Protein AF-A0A7S3S3A0-F1 (afdb_monomer)

Nearest PDB structures (foldseek):
  5cwq-assembly1_A  TM=3.615E-01  e=3.892E+00  synthetic construct
  7p3y-assembly1_A  TM=3.351E-01  e=3.562E+00  Saccharomyces cerevisiae
  8rc4-assembly1_b  TM=3.017E-01  e=6.624E+00  Homo sapiens
  4c0q-assembly2_B  TM=2.885E-01  e=9.869E+00  Homo sapiens

Secondary structure (DSSP, 8-state):
------------------PPPPPPPPPP---HHHHHHHHHHHHHTSTTTHHHHHHHHHHHHHTT---HHHHHHHHHHHHHHTS-THHHHSHHHHHHHHHHHHHHHT-GGGS-HHHHHHHHHHHIIIIIHHHHTSSSTHHHHHHHHHHHHTS--SSTTSSPPP-S-TTSSSSS--S-TTSPPGGGHHHHHHHHHHHHHHHHHHHTSS-TTHHHHHHHHHHHHHTTGGGS-HHHHHHHHHHHHHHHH-HHHHHHHHHHHHHSS---

Radius of gyration: 29.73 Å; Cα contacts (8 Å, |Δi|>4): 241; chains: 1; bounding box: 96×82×66 Å

Mean predicted aligned error: 11.43 Å

Sequence (264 aa):
KRPRESSDADPPKRPREAAPAAPTPPAAPSDEIIAAAPKLAAAIRSAAKAERVAEKVASLFEEGLVKPFNAGALFGVLSAAIEDPARWRKPSNRGAFRKLFSAAASRPVLFSLPQQQQIKVWRLRVVTQIDLLSSAPEGGFLEVATLLRRLPCDDPENEPRSTAQPGYSHLLSGARTDYLPERTRGAWCDALLECLDVAVSRFAGPHLWARPEVNTLVKLAAERRRCFTRPQQEVLDGWEGQRQAHPATRALDYAKHLQDKPVL

Foldseek 3Di:
DDDDDDDDDDDDDDPPPDDPDDPDPPDDPPDVLLVCLVVLLVQCLDLVRVQVSLQVQLVCLVVVVQALVNVVSVLSSLVSNQPDLVNCLDPSRVVSQLSNLVSCQVCLVSDDPVSNLVSVLSNLLRNLLSLLSDPNNVVSLVVLLQQLQQADFPDPVSHDDQPDDPPDPCPPDVDRPSHDDPVCLASNLVSSLSSLVSLLVCCPPPPVVSVVSNLSSLVSCLRRLVSYDPVSSVVSVVSNVVLVPDVVNVVVVVVVVVVPDPDD

Structure (mmCIF, N/CA/C/O backbone):
data_AF-A0A7S3S3A0-F1
#
_entry.id   AF-A0A7S3S3A0-F1
#
loop_
_atom_site.group_PDB
_atom_site.id
_atom_site.type_symbol
_atom_site.label_atom_id
_atom_site.label_alt_id
_atom_site.label_comp_id
_atom_site.label_asym_id
_atom_site.label_entity_id
_atom_site.label_seq_id
_atom_site.pdbx_PDB_ins_code
_atom_site.Cartn_x
_atom_site.Cartn_y
_atom_site.Cartn_z
_atom_site.occupancy
_atom_site.B_iso_or_equiv
_atom_site.auth_seq_id
_atom_site.auth_comp_id
_atom_site.auth_asym_id
_atom_site.auth_atom_id
_atom_site.pdbx_PDB_model_num
ATOM 1 N N . LYS A 1 1 ? -71.808 52.330 9.734 1.00 43.41 1 LYS A N 1
ATOM 2 C CA . LYS A 1 1 ? -70.912 53.353 10.337 1.00 43.41 1 LYS A CA 1
ATOM 3 C C . LYS A 1 1 ? -71.389 53.617 11.765 1.00 43.41 1 LYS A C 1
ATOM 5 O O . LYS A 1 1 ? -72.568 53.901 11.903 1.00 43.41 1 LYS A O 1
ATOM 10 N N . ARG A 1 2 ? -70.446 53.604 12.726 1.00 41.09 2 ARG A N 1
ATOM 11 C CA . ARG A 1 2 ? -70.528 53.907 14.181 1.00 41.09 2 ARG A CA 1
ATOM 12 C C . ARG A 1 2 ? -71.077 52.811 15.118 1.00 41.09 2 ARG A C 1
ATOM 14 O O . ARG A 1 2 ? -71.909 52.044 14.651 1.00 41.09 2 ARG A O 1
ATOM 21 N N . PRO A 1 3 ? -70.659 52.789 16.410 1.00 45.81 3 PRO A N 1
ATOM 22 C CA . PRO A 1 3 ? -69.820 53.775 17.125 1.00 45.81 3 PRO A CA 1
ATOM 23 C C . PRO A 1 3 ? -68.565 53.222 17.844 1.00 45.81 3 PRO A C 1
ATOM 25 O O . PRO A 1 3 ? -68.398 52.026 18.041 1.00 45.81 3 PRO A O 1
ATOM 28 N N . ARG A 1 4 ? -67.680 54.167 18.195 1.00 41.94 4 ARG A N 1
ATOM 29 C CA . ARG A 1 4 ? -66.587 54.071 19.178 1.00 41.94 4 ARG A CA 1
ATOM 30 C C . ARG A 1 4 ? -67.157 54.115 20.600 1.00 41.94 4 ARG A C 1
ATOM 32 O O . ARG A 1 4 ? -68.103 54.868 20.778 1.00 41.94 4 ARG A O 1
ATOM 39 N N . GLU A 1 5 ? -66.478 53.463 21.544 1.00 36.41 5 GLU A N 1
ATOM 40 C CA . GLU A 1 5 ? -66.204 53.861 22.950 1.00 36.41 5 GLU A CA 1
ATOM 41 C C . GLU A 1 5 ? -65.345 52.721 23.548 1.00 36.41 5 GLU A C 1
ATOM 43 O O . GLU A 1 5 ? -65.708 51.558 23.425 1.00 36.41 5 GLU A O 1
ATOM 48 N N . SER A 1 6 ? -64.045 52.901 23.805 1.00 34.78 6 SER A N 1
ATOM 49 C CA . SER A 1 6 ? -63.377 53.588 24.927 1.00 34.78 6 SER A CA 1
ATOM 50 C C . SER A 1 6 ? -63.392 52.821 26.253 1.00 34.78 6 SER A C 1
ATOM 52 O O . SER A 1 6 ? -64.449 52.445 26.744 1.00 34.78 6 SER A O 1
ATOM 54 N N . SER A 1 7 ? -62.198 52.787 26.855 1.00 35.88 7 SER A N 1
ATOM 55 C CA . SER A 1 7 ? -61.872 52.574 28.270 1.00 35.88 7 SER A CA 1
ATOM 56 C C . SER A 1 7 ? -61.363 51.187 28.672 1.00 35.88 7 SER A C 1
ATOM 58 O O . SER A 1 7 ? -62.118 50.235 28.832 1.00 35.88 7 SER A O 1
ATOM 60 N N . ASP A 1 8 ? -60.039 51.161 28.845 1.00 36.88 8 ASP A N 1
ATOM 61 C CA . ASP A 1 8 ? -59.276 50.577 29.954 1.00 36.88 8 ASP A CA 1
ATOM 62 C C . ASP A 1 8 ? -59.916 49.463 30.786 1.00 36.88 8 ASP A C 1
ATOM 64 O O . ASP A 1 8 ? -60.811 49.703 31.592 1.00 36.88 8 ASP A O 1
ATOM 68 N N . ALA A 1 9 ? -59.315 48.277 30.695 1.00 34.72 9 ALA A N 1
ATOM 69 C CA . ALA A 1 9 ? -58.692 47.603 31.835 1.00 34.72 9 ALA A CA 1
ATOM 70 C C . ALA A 1 9 ? -58.035 46.313 31.328 1.00 34.72 9 ALA A C 1
ATOM 72 O O . ALA A 1 9 ? -58.693 45.476 30.716 1.00 34.72 9 ALA A O 1
ATOM 73 N N . ASP A 1 10 ? -56.740 46.155 31.583 1.00 46.69 10 ASP A N 1
ATOM 74 C CA . ASP A 1 10 ? -55.993 44.919 31.345 1.00 46.69 10 ASP A CA 1
ATOM 75 C C . ASP A 1 10 ? -56.050 44.065 32.630 1.00 46.69 10 ASP A C 1
ATOM 77 O O . ASP A 1 10 ? -55.620 44.544 33.685 1.00 46.69 10 ASP A O 1
ATOM 81 N N . PRO A 1 11 ? -56.585 42.827 32.603 1.00 45.56 11 PRO A N 1
ATOM 82 C CA . PRO A 1 11 ? -56.335 41.842 33.645 1.00 45.56 11 PRO A CA 1
ATOM 83 C C . PRO A 1 11 ? -55.576 40.610 33.098 1.00 45.56 11 PRO A C 1
ATOM 85 O O . PRO A 1 11 ? -55.504 40.353 31.898 1.00 45.56 11 PRO A O 1
ATOM 88 N N . PRO A 1 12 ? -54.959 39.823 33.989 1.00 42.19 12 PRO A N 1
ATOM 89 C CA . PRO A 1 12 ? -53.541 39.497 33.911 1.00 42.19 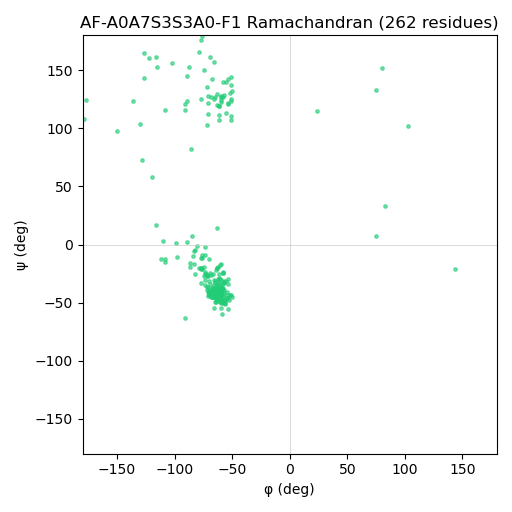12 PRO A CA 1
ATOM 90 C C . PRO A 1 12 ? -53.213 38.267 33.055 1.00 42.19 12 PRO A C 1
ATOM 92 O O . PRO A 1 12 ? -53.975 37.300 32.972 1.00 42.19 12 PRO A O 1
ATOM 95 N N . LYS A 1 13 ? -51.991 38.268 32.496 1.00 41.78 13 LYS A N 1
ATOM 96 C CA . LYS A 1 13 ? -51.330 37.094 31.905 1.00 41.78 13 LYS A CA 1
ATOM 97 C C . LYS A 1 13 ? -51.357 35.926 32.893 1.00 41.78 13 LYS A C 1
ATOM 99 O O . LYS A 1 13 ? -50.608 35.891 33.867 1.00 41.78 13 LYS A O 1
ATOM 104 N N . ARG A 1 14 ? -52.197 34.940 32.589 1.00 39.53 14 ARG A N 1
ATOM 105 C CA . ARG A 1 14 ? -52.191 33.618 33.215 1.00 39.53 14 ARG A CA 1
ATOM 106 C C . ARG A 1 14 ? -50.799 32.987 32.999 1.00 39.53 14 ARG A C 1
ATOM 108 O O . ARG A 1 14 ? -50.352 32.952 31.848 1.00 39.53 14 ARG A O 1
ATOM 115 N N . PRO A 1 15 ? -50.093 32.509 34.040 1.00 41.53 15 PRO A N 1
ATOM 116 C CA . PRO A 1 15 ? -48.839 31.791 33.854 1.00 41.53 15 PRO A CA 1
ATOM 117 C C . PRO A 1 15 ? -49.109 30.536 33.028 1.00 41.53 15 PRO A C 1
ATOM 119 O O . PRO A 1 15 ? -49.913 29.685 33.405 1.00 41.53 15 PRO A O 1
ATOM 122 N N . ARG A 1 16 ? -48.474 30.454 31.859 1.00 43.72 16 ARG A N 1
ATOM 123 C CA . ARG A 1 16 ? -48.485 29.261 31.020 1.00 43.72 16 ARG A CA 1
ATOM 124 C C . ARG A 1 16 ? -47.613 28.238 31.737 1.00 43.72 16 ARG A C 1
ATOM 126 O O . ARG A 1 16 ? -46.395 28.386 31.761 1.00 43.72 16 ARG A O 1
ATOM 133 N N . GLU A 1 17 ? -48.259 27.280 32.387 1.00 39.78 17 GLU A N 1
ATOM 134 C CA . GLU A 1 17 ? -47.623 26.148 33.053 1.00 39.78 17 GLU A CA 1
ATOM 135 C C . GLU A 1 17 ? -46.665 25.477 32.061 1.00 39.78 17 GLU A C 1
ATOM 137 O O . GLU A 1 17 ? -47.072 24.962 31.015 1.00 39.78 17 GLU A O 1
ATOM 142 N N . ALA A 1 18 ? -45.365 25.618 32.324 1.00 48.41 18 ALA A N 1
ATOM 143 C CA . ALA A 1 18 ? -44.325 25.034 31.502 1.00 48.41 18 ALA A CA 1
ATOM 144 C C . ALA A 1 18 ? -44.362 23.523 31.727 1.00 48.41 18 ALA A C 1
ATOM 146 O O . ALA A 1 18 ? -44.060 23.048 32.821 1.00 48.41 18 ALA A O 1
ATOM 147 N N . ALA A 1 19 ? -44.747 22.781 30.689 1.00 50.50 19 ALA A N 1
ATOM 148 C CA . ALA A 1 19 ? -44.589 21.337 30.665 1.00 50.50 19 ALA A CA 1
ATOM 149 C C . ALA A 1 19 ? -43.135 20.993 31.046 1.00 50.50 19 ALA A C 1
ATOM 151 O O . ALA A 1 19 ? -42.213 21.626 30.515 1.00 50.50 19 ALA A O 1
ATOM 152 N N . PRO A 1 20 ? -42.904 20.044 31.968 1.00 49.41 20 PRO A N 1
ATOM 153 C CA . PRO A 1 20 ? -41.559 19.711 32.402 1.00 49.41 20 PRO A CA 1
ATOM 154 C C . PRO A 1 20 ? -40.752 19.237 31.195 1.00 49.41 20 PRO A C 1
ATOM 156 O O . PRO A 1 20 ? -41.163 18.329 30.470 1.00 49.41 20 PRO A O 1
ATOM 159 N N . ALA A 1 21 ? -39.615 19.896 30.965 1.00 53.94 21 ALA A N 1
ATOM 160 C CA . ALA A 1 21 ? -38.655 19.492 29.954 1.00 53.94 21 ALA A CA 1
ATOM 161 C C . ALA A 1 21 ? -38.299 18.022 30.192 1.00 53.94 21 ALA A C 1
ATOM 163 O O . ALA A 1 21 ? -37.860 17.654 31.285 1.00 53.94 21 ALA A O 1
ATOM 164 N N . ALA A 1 22 ? -38.530 17.186 29.178 1.00 46.69 22 ALA A N 1
ATOM 165 C CA . ALA A 1 22 ? -38.120 15.794 29.211 1.00 46.69 22 ALA A CA 1
ATOM 166 C C . ALA A 1 22 ? -36.626 15.735 29.581 1.00 46.69 22 ALA A C 1
ATOM 168 O O . ALA A 1 22 ? -35.838 16.483 28.992 1.00 46.69 22 ALA A O 1
ATOM 169 N N . PRO A 1 23 ? -36.224 14.903 30.556 1.00 50.91 23 PRO A N 1
ATOM 170 C CA . PRO A 1 23 ? -34.826 14.797 30.930 1.00 50.91 23 PRO A CA 1
ATOM 171 C C . PRO A 1 23 ? -34.027 14.352 29.707 1.00 50.91 23 PRO A C 1
ATOM 173 O O . PRO A 1 23 ? -34.309 13.312 29.109 1.00 50.91 23 PRO A O 1
ATOM 176 N N . THR A 1 24 ? -33.039 15.161 29.326 1.00 50.03 24 THR A N 1
ATOM 177 C CA . THR A 1 24 ? -32.028 14.789 28.338 1.00 50.03 24 THR A CA 1
ATOM 178 C C . THR A 1 24 ? -31.450 13.437 28.760 1.00 50.03 24 THR A C 1
ATOM 180 O O . THR A 1 24 ? -30.994 13.325 29.903 1.00 50.03 24 THR A O 1
ATOM 183 N N . PRO A 1 25 ? -31.489 12.395 27.909 1.00 50.03 25 PRO A N 1
ATOM 184 C CA . PRO A 1 25 ? -30.943 11.103 28.286 1.00 50.03 25 PRO A CA 1
ATOM 185 C C . PRO A 1 25 ? -29.459 11.274 28.642 1.00 50.03 25 PRO A C 1
ATOM 187 O O . PRO A 1 25 ? -28.761 12.047 27.976 1.00 50.03 25 PRO A O 1
ATOM 190 N N . PRO A 1 26 ? -28.967 10.596 29.694 1.00 45.31 26 PRO A N 1
ATOM 191 C CA . PRO A 1 26 ? -27.564 10.672 30.066 1.00 45.31 26 PRO A CA 1
ATOM 192 C C . PRO A 1 26 ? -26.718 10.250 28.864 1.00 45.31 26 PRO A C 1
ATOM 194 O O . PRO A 1 26 ? -26.975 9.213 28.248 1.00 45.31 26 PRO A O 1
ATOM 197 N N . ALA A 1 27 ? -25.732 11.079 28.508 1.00 49.97 27 ALA A N 1
ATOM 198 C CA . ALA A 1 27 ? -24.763 10.737 27.480 1.00 49.97 27 ALA A CA 1
ATOM 199 C C . ALA A 1 27 ? -24.149 9.379 27.842 1.00 49.97 27 ALA A C 1
ATOM 201 O O . ALA A 1 27 ? -23.603 9.216 28.936 1.00 49.97 27 ALA A O 1
ATOM 202 N N . ALA A 1 28 ? -24.297 8.397 26.949 1.00 51.72 28 ALA A N 1
ATOM 203 C CA . ALA A 1 28 ? -23.685 7.087 27.119 1.00 51.72 28 ALA A CA 1
ATOM 204 C C . ALA A 1 28 ? -22.184 7.263 27.419 1.00 51.72 28 ALA A C 1
ATOM 206 O O . ALA A 1 28 ? -21.578 8.183 26.857 1.00 51.72 28 ALA A O 1
ATOM 207 N N . PRO A 1 29 ? -21.577 6.422 28.279 1.00 51.09 29 PRO A N 1
ATOM 208 C CA . PRO A 1 29 ? -20.145 6.494 28.536 1.00 51.09 29 PRO A CA 1
ATOM 209 C C . PRO A 1 29 ? -19.424 6.384 27.193 1.00 51.09 29 PRO A C 1
ATOM 211 O O . PRO A 1 29 ? -19.529 5.371 26.499 1.00 51.09 29 PRO A O 1
ATOM 214 N N . SER A 1 30 ? -18.772 7.469 26.778 1.00 62.25 30 SER A N 1
ATOM 215 C CA . SER A 1 30 ? -18.010 7.485 25.541 1.00 62.25 30 SER A CA 1
ATOM 216 C C . SER A 1 30 ? -16.876 6.483 25.697 1.00 62.25 30 SER A C 1
ATOM 218 O O . SER A 1 30 ? -16.069 6.591 26.617 1.00 62.25 30 SER A O 1
ATOM 220 N N . ASP A 1 31 ? -16.839 5.476 24.823 1.00 87.81 31 ASP A N 1
ATOM 221 C CA . ASP A 1 31 ? -15.722 4.535 24.772 1.00 87.81 31 ASP A CA 1
ATOM 222 C C . ASP A 1 31 ? -14.416 5.344 24.692 1.00 87.81 31 ASP A C 1
ATOM 224 O O . ASP A 1 31 ? -14.267 6.224 23.835 1.00 87.81 31 ASP A O 1
ATOM 228 N N . GLU A 1 32 ? -13.489 5.081 25.614 1.00 90.38 32 GLU A N 1
ATOM 229 C CA . GLU A 1 32 ? -12.233 5.821 25.740 1.00 90.38 32 GLU A CA 1
ATOM 230 C C . GLU A 1 32 ? -11.428 5.823 24.433 1.00 90.38 32 GLU A C 1
ATOM 232 O O . GLU A 1 32 ? -10.761 6.811 24.120 1.00 90.38 32 GLU A O 1
ATOM 237 N N . ILE A 1 33 ? -11.530 4.759 23.625 1.00 91.62 33 ILE A N 1
ATOM 238 C CA . ILE A 1 33 ? -10.893 4.653 22.308 1.00 91.62 33 ILE A CA 1
ATOM 239 C C . ILE A 1 33 ? -11.516 5.659 21.341 1.00 91.62 33 ILE A C 1
ATOM 241 O O . ILE A 1 33 ? -10.790 6.370 20.642 1.00 91.62 33 ILE A O 1
ATOM 245 N N . ILE A 1 34 ? -12.848 5.765 21.325 1.00 94.75 34 ILE A N 1
ATOM 246 C CA . ILE A 1 34 ? -13.568 6.733 20.487 1.00 94.75 34 ILE A CA 1
ATOM 247 C C . ILE A 1 34 ? -13.216 8.158 20.924 1.00 94.75 34 ILE A C 1
ATOM 249 O O . ILE A 1 34 ? -12.895 8.999 20.083 1.00 94.75 34 ILE A O 1
ATOM 253 N N . ALA A 1 35 ? -13.199 8.420 22.232 1.00 93.69 35 ALA A N 1
ATOM 254 C CA . ALA A 1 35 ? -12.853 9.727 22.784 1.00 93.69 35 ALA A CA 1
ATOM 255 C C . ALA A 1 35 ? -11.383 10.119 22.524 1.00 93.69 35 ALA A C 1
ATOM 257 O O . ALA A 1 35 ? -11.075 11.293 22.298 1.00 93.69 35 ALA A O 1
ATOM 258 N N . ALA A 1 36 ? -10.458 9.154 22.533 1.00 95.12 36 ALA A N 1
ATOM 259 C CA . ALA A 1 36 ? -9.034 9.390 22.302 1.00 95.12 36 ALA A CA 1
ATOM 260 C C . ALA A 1 36 ? -8.657 9.486 20.815 1.00 95.12 36 ALA A C 1
ATOM 262 O O . ALA A 1 36 ? -7.653 10.128 20.487 1.00 95.12 36 ALA A O 1
ATOM 263 N N . ALA A 1 37 ? -9.431 8.881 19.909 1.00 95.31 37 ALA A N 1
ATOM 264 C CA . ALA A 1 37 ? -9.085 8.764 18.493 1.00 95.31 37 ALA A CA 1
ATOM 265 C C . ALA A 1 37 ? -8.747 10.097 17.795 1.00 95.31 37 ALA A C 1
ATOM 267 O O . ALA A 1 37 ? -7.723 10.138 17.111 1.00 95.31 37 ALA A O 1
ATOM 268 N N . PRO A 1 38 ? -9.479 11.216 17.993 1.00 96.31 38 PRO A N 1
ATOM 269 C CA . PRO A 1 38 ? -9.117 12.491 17.365 1.00 96.31 38 PRO A CA 1
ATOM 270 C C . PRO A 1 38 ? -7.735 12.996 17.802 1.00 96.31 38 PRO A C 1
ATOM 272 O O . PRO A 1 38 ? -6.950 13.479 16.984 1.00 96.31 38 PRO A O 1
ATOM 275 N N . LYS A 1 39 ? -7.397 12.827 19.089 1.00 96.50 39 LYS A N 1
ATOM 276 C CA . LYS A 1 39 ? -6.081 13.199 19.631 1.00 96.50 39 LYS A CA 1
ATOM 277 C C . LYS A 1 39 ? -4.980 12.304 19.065 1.00 96.50 39 LYS A C 1
ATOM 279 O O . LYS A 1 39 ? -3.908 12.805 18.731 1.00 96.50 39 LYS A O 1
ATOM 284 N N . LEU A 1 40 ? -5.241 11.003 18.917 1.00 96.75 40 LEU A N 1
ATOM 285 C CA . LEU A 1 40 ? -4.310 10.061 18.287 1.00 96.75 40 LEU A CA 1
ATOM 286 C C . LEU A 1 40 ? -4.090 10.397 16.804 1.00 96.75 40 LEU A C 1
ATOM 288 O O . LEU A 1 40 ? -2.946 10.441 16.359 1.00 96.75 40 LEU A O 1
ATOM 292 N N . ALA A 1 41 ? -5.150 10.727 16.061 1.00 97.06 41 ALA A N 1
ATOM 293 C CA . ALA A 1 41 ? -5.064 11.143 14.660 1.00 97.06 41 ALA A CA 1
ATOM 294 C C . ALA A 1 41 ? -4.262 12.446 14.485 1.00 97.06 41 ALA A C 1
ATOM 296 O O . ALA A 1 41 ? -3.480 12.583 13.547 1.00 97.06 41 ALA A O 1
ATOM 297 N N . ALA A 1 42 ? -4.402 13.416 15.391 1.00 96.31 42 ALA A N 1
ATOM 298 C CA . ALA A 1 42 ? -3.550 14.607 15.387 1.00 96.31 42 ALA A CA 1
ATOM 299 C C . ALA A 1 42 ? -2.089 14.269 15.741 1.00 96.31 42 ALA A C 1
ATOM 301 O O . ALA A 1 42 ? -1.154 14.787 15.132 1.00 96.31 42 ALA A O 1
ATOM 302 N N . ALA A 1 43 ? -1.876 13.369 16.704 1.00 95.94 43 ALA A N 1
ATOM 303 C CA . ALA A 1 43 ? -0.544 13.003 17.165 1.00 95.94 43 ALA A CA 1
ATOM 304 C C . ALA A 1 43 ? 0.246 12.178 16.132 1.00 95.94 43 ALA A C 1
ATOM 306 O O . ALA A 1 43 ? 1.441 12.418 15.982 1.00 95.94 43 ALA A O 1
ATOM 307 N N . ILE A 1 44 ? -0.388 11.276 15.373 1.00 96.25 44 ILE A N 1
ATOM 308 C CA . ILE A 1 44 ? 0.302 10.497 14.326 1.00 96.25 44 ILE A CA 1
ATOM 309 C C . ILE A 1 44 ? 0.782 11.376 13.158 1.00 96.25 44 ILE A C 1
ATOM 311 O O . ILE A 1 44 ? 1.803 11.081 12.533 1.00 96.25 44 ILE A O 1
ATOM 315 N N . ARG A 1 45 ? 0.123 12.526 12.936 1.00 95.06 45 ARG A N 1
ATOM 316 C CA . ARG A 1 45 ? 0.569 13.589 12.016 1.00 95.06 45 ARG A CA 1
ATOM 317 C C . ARG A 1 45 ? 1.760 14.400 12.541 1.00 95.06 45 ARG A C 1
ATOM 319 O O . ARG A 1 45 ? 2.392 15.138 11.788 1.00 95.06 45 ARG A O 1
ATOM 326 N N . SER A 1 46 ? 2.176 14.233 13.791 1.00 93.81 46 SER A N 1
ATOM 327 C CA . SER A 1 46 ? 3.419 14.831 14.288 1.00 93.81 46 SER A CA 1
ATOM 328 C C . SER A 1 46 ? 4.597 13.885 14.065 1.00 93.81 46 SER A C 1
ATOM 330 O O . SER A 1 46 ? 4.591 12.760 14.555 1.00 93.81 46 SER A O 1
ATOM 332 N N . ALA A 1 47 ? 5.640 14.337 13.360 1.00 86.69 47 ALA A N 1
ATOM 333 C CA . ALA A 1 47 ? 6.827 13.516 13.096 1.00 86.69 47 ALA A CA 1
ATOM 334 C C . ALA A 1 47 ? 7.499 12.989 14.381 1.00 86.69 47 ALA A C 1
ATOM 336 O O . ALA A 1 47 ? 8.006 11.874 14.377 1.00 86.69 47 ALA A O 1
ATOM 337 N N . ALA A 1 48 ? 7.456 13.758 15.475 1.00 90.62 48 ALA A N 1
ATOM 338 C CA . ALA A 1 48 ? 8.046 13.387 16.763 1.00 90.62 48 ALA A CA 1
ATOM 339 C C . ALA A 1 48 ? 7.219 12.357 17.556 1.00 90.62 48 ALA A C 1
ATOM 341 O O . ALA A 1 48 ? 7.738 11.715 18.463 1.00 90.62 48 ALA A O 1
ATOM 342 N N . LYS A 1 49 ? 5.921 12.224 17.258 1.00 93.94 49 LYS A N 1
ATOM 343 C CA . LYS A 1 49 ? 4.997 11.344 17.997 1.00 93.94 49 LYS A CA 1
ATOM 344 C C . LYS A 1 49 ? 4.525 10.148 17.171 1.00 93.94 49 LYS A C 1
ATOM 346 O O . LYS A 1 49 ? 3.955 9.224 17.742 1.00 93.94 49 LYS A O 1
ATOM 351 N N . ALA A 1 50 ? 4.764 10.161 15.859 1.00 94.44 50 ALA A N 1
ATOM 352 C CA . ALA A 1 50 ? 4.249 9.177 14.915 1.00 94.44 50 ALA A CA 1
ATOM 353 C C . ALA A 1 50 ? 4.584 7.731 15.307 1.00 94.44 50 ALA A C 1
ATOM 355 O O . ALA A 1 50 ? 3.685 6.900 15.313 1.00 94.44 50 ALA A O 1
ATOM 356 N N . GLU A 1 51 ? 5.834 7.454 15.684 1.00 96.12 51 GLU A N 1
ATOM 357 C CA . GLU A 1 51 ? 6.290 6.122 16.105 1.00 96.12 51 GLU A CA 1
ATOM 358 C C . GLU A 1 51 ? 5.493 5.603 17.310 1.00 96.12 51 GLU A C 1
ATOM 360 O O . GLU A 1 51 ? 4.762 4.623 17.193 1.00 96.12 51 GLU A O 1
ATOM 365 N N . ARG A 1 52 ? 5.523 6.337 18.431 1.00 96.69 52 ARG A N 1
ATOM 366 C CA . ARG A 1 52 ? 4.824 5.958 19.672 1.00 96.69 52 ARG A CA 1
ATOM 367 C C . ARG A 1 52 ? 3.316 5.805 19.483 1.00 96.69 52 ARG A C 1
ATOM 369 O O . ARG A 1 52 ? 2.691 4.941 20.091 1.00 96.69 52 ARG A O 1
ATOM 376 N N . VAL A 1 53 ? 2.706 6.671 18.672 1.00 97.31 53 VAL A N 1
ATOM 377 C CA . VAL A 1 53 ? 1.267 6.592 18.392 1.00 97.31 53 VAL A CA 1
ATOM 378 C C . VAL A 1 53 ? 0.957 5.373 17.531 1.00 97.31 53 VAL A C 1
ATOM 380 O O . VAL A 1 53 ? -0.009 4.675 17.826 1.00 97.31 53 VAL A O 1
ATOM 383 N N . ALA A 1 54 ? 1.768 5.089 16.510 1.00 97.19 54 ALA A N 1
ATOM 384 C CA . ALA A 1 54 ? 1.590 3.910 15.673 1.00 97.19 54 ALA A CA 1
ATOM 385 C C . ALA A 1 54 ? 1.726 2.614 16.485 1.00 97.19 54 ALA A C 1
ATOM 387 O O . ALA A 1 54 ? 0.872 1.741 16.352 1.00 97.19 54 ALA A O 1
ATOM 388 N N . GLU A 1 55 ? 2.710 2.520 17.385 1.00 97.56 55 GLU A N 1
ATOM 389 C CA . GLU A 1 55 ? 2.852 1.382 18.306 1.00 97.56 55 GLU A CA 1
ATOM 390 C C . GLU A 1 55 ? 1.643 1.233 19.222 1.00 97.56 55 GLU A C 1
ATOM 392 O O . GLU A 1 55 ? 1.060 0.155 19.294 1.00 97.56 55 GLU A O 1
ATOM 397 N N . LYS A 1 56 ? 1.221 2.324 19.873 1.00 96.75 56 LYS A N 1
ATOM 398 C CA . LYS A 1 56 ? 0.060 2.304 20.766 1.00 96.75 56 LYS A CA 1
ATOM 399 C C . LYS A 1 56 ? -1.191 1.808 20.044 1.00 96.75 56 LYS A C 1
ATOM 401 O O . LYS A 1 56 ? -1.909 0.965 20.568 1.00 96.75 56 LYS A O 1
ATOM 406 N N . VAL A 1 57 ? -1.464 2.331 18.850 1.00 97.06 57 VAL A N 1
ATOM 407 C CA . VAL A 1 57 ? -2.642 1.945 18.062 1.00 97.06 57 VAL A CA 1
ATOM 408 C C . VAL A 1 57 ? -2.527 0.497 17.581 1.00 97.06 57 VAL A C 1
ATOM 410 O O . VAL A 1 57 ? -3.524 -0.219 17.604 1.00 97.06 57 VAL A O 1
ATOM 413 N N . ALA A 1 58 ? -1.329 0.039 17.204 1.00 97.19 58 ALA A N 1
ATOM 414 C CA . ALA A 1 58 ? -1.090 -1.360 16.862 1.00 97.19 58 ALA A CA 1
ATOM 415 C C . ALA A 1 58 ? -1.396 -2.293 18.045 1.00 97.19 58 ALA A C 1
ATOM 417 O O . ALA A 1 58 ? -2.110 -3.276 17.866 1.00 97.19 58 ALA A O 1
ATOM 418 N N . SER A 1 59 ? -0.943 -1.948 19.255 1.00 96.62 59 SER A N 1
ATOM 419 C CA . SER A 1 59 ? -1.237 -2.721 20.468 1.00 96.62 59 SER A CA 1
ATOM 420 C C . SER A 1 59 ? -2.736 -2.806 20.755 1.00 96.62 59 SER A C 1
ATOM 422 O O . SER A 1 59 ? -3.224 -3.887 21.057 1.00 96.62 59 SER A O 1
ATOM 424 N N . LEU A 1 60 ? -3.510 -1.729 20.549 1.00 95.94 60 LEU A N 1
ATOM 425 C CA . LEU A 1 60 ? -4.976 -1.790 20.687 1.00 95.94 60 LEU A CA 1
ATOM 426 C C . LEU A 1 60 ? -5.604 -2.843 19.753 1.00 95.94 60 LEU A C 1
ATOM 428 O O . LEU A 1 60 ? -6.568 -3.520 20.129 1.00 95.94 60 LEU A O 1
ATOM 432 N N . PHE A 1 61 ? -5.078 -2.987 18.530 1.00 95.44 61 PHE A N 1
ATOM 433 C CA . PHE A 1 61 ? -5.518 -4.031 17.605 1.00 95.44 61 PHE A CA 1
ATOM 434 C C . PHE A 1 61 ? -5.067 -5.427 18.047 1.00 95.44 61 PHE A C 1
ATOM 436 O O . PHE A 1 61 ? -5.853 -6.362 17.932 1.00 95.44 61 PHE A O 1
ATOM 443 N N . GLU A 1 62 ? -3.847 -5.597 18.539 1.00 94.31 62 GLU A N 1
ATOM 444 C CA . GLU A 1 62 ? -3.328 -6.911 18.946 1.00 94.31 62 GLU A CA 1
ATOM 445 C C . GLU A 1 62 ? -3.976 -7.428 20.232 1.00 94.31 62 GLU A C 1
ATOM 447 O O . GLU A 1 62 ? -4.345 -8.596 20.312 1.00 94.31 62 GLU A O 1
ATOM 452 N N . GLU A 1 63 ? -4.213 -6.543 21.198 1.00 93.62 63 GLU A N 1
ATOM 453 C CA . GLU A 1 63 ? -4.846 -6.852 22.486 1.00 93.62 63 GLU A CA 1
ATOM 454 C C . GLU A 1 63 ? -6.359 -7.096 22.367 1.00 93.62 63 GLU A C 1
ATOM 456 O O . GLU A 1 63 ? -7.037 -7.380 23.351 1.00 93.62 63 GLU A O 1
ATOM 461 N N . GLY A 1 64 ? -6.931 -6.971 21.166 1.00 91.44 64 GLY A N 1
ATOM 462 C CA . GLY A 1 64 ? -8.354 -7.225 20.949 1.00 91.44 64 GLY A CA 1
ATOM 463 C C . GLY A 1 64 ? -9.286 -6.127 21.475 1.00 91.44 64 GLY A C 1
ATOM 464 O O . GLY A 1 64 ? -10.503 -6.292 21.402 1.00 91.44 64 GLY A O 1
ATOM 465 N N . LEU A 1 65 ? -8.746 -4.995 21.941 1.00 91.75 65 LEU A N 1
ATOM 466 C CA . LEU A 1 65 ? -9.516 -3.877 22.505 1.00 91.75 65 LEU A CA 1
ATOM 467 C C . LEU A 1 65 ? -10.361 -3.149 21.449 1.00 91.75 65 LEU A C 1
ATOM 469 O O . LEU A 1 65 ? -11.413 -2.583 21.756 1.00 91.75 65 LEU A O 1
ATOM 473 N N . VAL A 1 66 ? -9.936 -3.206 20.184 1.00 93.81 66 VAL A N 1
ATOM 474 C CA . VAL A 1 66 ? -10.726 -2.703 19.055 1.00 93.81 66 VAL A CA 1
ATOM 475 C C . VAL A 1 66 ? -11.841 -3.688 18.701 1.00 93.81 66 VAL A C 1
ATOM 477 O O . VAL A 1 66 ? -11.590 -4.861 18.403 1.00 93.81 66 VAL A O 1
ATOM 480 N N . LYS A 1 67 ? -13.071 -3.173 18.694 1.00 93.75 67 LYS A N 1
ATOM 481 C CA . LYS A 1 67 ? -14.335 -3.848 18.375 1.00 93.75 67 LYS A CA 1
ATOM 482 C C . LYS A 1 67 ? -15.027 -3.126 17.207 1.00 93.75 67 LYS A C 1
ATOM 484 O O . LYS A 1 67 ? -14.751 -1.950 16.979 1.00 93.75 67 LYS A O 1
ATOM 489 N N . PRO A 1 68 ? -15.971 -3.759 16.486 1.00 93.12 68 PRO A N 1
ATOM 490 C CA . PRO A 1 68 ? -16.617 -3.132 15.327 1.00 93.12 68 PRO A CA 1
ATOM 491 C C . PRO A 1 68 ? -17.244 -1.755 15.607 1.00 93.12 68 PRO A C 1
ATOM 493 O O . PRO A 1 68 ? -17.186 -0.869 14.759 1.00 93.12 68 PRO A O 1
ATOM 496 N N . PHE A 1 69 ? -17.786 -1.537 16.812 1.00 92.44 69 PHE A N 1
ATOM 497 C CA . PHE A 1 69 ? -18.426 -0.265 17.166 1.00 92.44 69 PHE A CA 1
ATOM 498 C C . PHE A 1 69 ? -17.436 0.894 17.404 1.00 92.44 69 PHE A C 1
ATOM 500 O O . PHE A 1 69 ? -17.823 2.049 17.246 1.00 92.44 69 PHE A O 1
ATOM 507 N N . ASN A 1 70 ? -16.172 0.618 17.758 1.00 93.25 70 ASN A N 1
ATOM 508 C CA . ASN A 1 70 ? -15.136 1.641 17.983 1.00 93.25 70 ASN A CA 1
ATOM 509 C C . ASN A 1 70 ? -14.064 1.681 16.873 1.00 93.25 70 ASN A C 1
ATOM 511 O O . ASN A 1 70 ? -13.334 2.666 16.745 1.00 93.25 70 ASN A O 1
ATOM 515 N N . ALA A 1 71 ? -14.022 0.668 16.000 1.00 93.25 71 ALA A N 1
ATOM 516 C CA . ALA A 1 71 ? -13.081 0.559 14.887 1.00 93.25 71 ALA A CA 1
ATOM 517 C C . ALA A 1 71 ? -13.147 1.743 13.911 1.00 93.25 71 ALA A C 1
ATOM 519 O O . ALA A 1 71 ? -12.115 2.161 13.386 1.00 93.25 71 ALA A O 1
ATOM 520 N N . GLY A 1 72 ? -14.332 2.332 13.704 1.00 93.94 72 GLY A N 1
ATOM 521 C CA . GLY A 1 72 ? -14.497 3.518 12.857 1.00 93.94 72 GLY A CA 1
ATOM 522 C C . GLY A 1 72 ? -13.673 4.722 13.330 1.00 93.94 72 GLY A C 1
ATOM 523 O O . GLY A 1 72 ? -13.134 5.460 12.508 1.00 93.94 72 GLY A O 1
ATOM 524 N N . ALA A 1 73 ? -13.493 4.884 14.643 1.00 93.94 73 ALA A N 1
ATOM 525 C CA . ALA A 1 73 ? -12.679 5.959 15.201 1.00 93.94 73 ALA A CA 1
ATOM 526 C C . ALA A 1 73 ? -11.183 5.736 14.913 1.00 93.94 73 ALA A C 1
ATOM 528 O O . ALA A 1 73 ? -10.483 6.655 14.482 1.00 93.94 73 ALA A O 1
ATOM 529 N N . LEU A 1 74 ? -10.695 4.498 15.063 1.00 95.25 74 LEU A N 1
ATOM 530 C CA . LEU A 1 74 ? -9.306 4.159 14.733 1.00 95.25 74 LEU A CA 1
ATOM 531 C C . LEU A 1 74 ? -9.034 4.107 13.233 1.00 95.25 74 LEU A C 1
ATOM 533 O O . LEU A 1 74 ? -7.912 4.381 12.813 1.00 95.25 74 LEU A O 1
ATOM 537 N N . PHE A 1 75 ? -10.051 3.849 12.413 1.00 97.00 75 PHE A N 1
ATOM 538 C CA . PHE A 1 75 ? -9.943 4.014 10.969 1.00 97.00 75 PHE A CA 1
ATOM 539 C C . PHE A 1 75 ? -9.526 5.447 10.600 1.00 97.00 75 PHE A C 1
ATOM 541 O O . PHE A 1 75 ? -8.662 5.636 9.747 1.00 97.00 75 PHE A O 1
ATOM 548 N N . GLY A 1 76 ? -10.052 6.460 11.300 1.00 96.81 76 GLY A N 1
ATOM 549 C CA . GLY A 1 76 ? -9.612 7.850 11.140 1.00 96.81 76 GLY A CA 1
ATOM 550 C C . GLY A 1 76 ? -8.137 8.070 11.499 1.00 96.81 76 GLY A C 1
ATOM 551 O O . GLY A 1 76 ? -7.453 8.859 10.850 1.00 96.81 76 GLY A O 1
ATOM 552 N N . VAL A 1 77 ? -7.612 7.332 12.482 1.00 97.25 77 VAL A N 1
ATOM 553 C CA . VAL A 1 77 ? -6.184 7.366 12.843 1.00 97.25 77 VAL A CA 1
ATOM 554 C C . VAL A 1 77 ? -5.322 6.713 11.757 1.00 97.25 77 VAL A C 1
ATOM 556 O O . VAL A 1 77 ? -4.295 7.276 11.386 1.00 97.25 77 VAL A O 1
ATOM 559 N N . LEU A 1 78 ? -5.751 5.573 11.201 1.00 97.69 78 LEU A N 1
ATOM 560 C CA . LEU A 1 78 ? -5.087 4.925 10.060 1.00 97.69 78 LEU A CA 1
ATOM 561 C C . LEU A 1 78 ? -5.078 5.839 8.827 1.00 97.69 78 LEU A C 1
ATOM 563 O O . LEU A 1 78 ? -4.044 5.990 8.183 1.00 97.69 78 LEU A O 1
ATOM 567 N N . SER A 1 79 ? -6.202 6.505 8.549 1.00 97.44 79 SER A N 1
ATOM 568 C CA . SER A 1 79 ? -6.301 7.486 7.467 1.00 97.44 79 SER A CA 1
ATOM 569 C C . SER A 1 79 ? -5.341 8.656 7.674 1.00 97.44 79 SER A C 1
ATOM 571 O O . SER A 1 79 ? -4.691 9.073 6.729 1.00 97.44 79 SER A O 1
ATOM 573 N N . ALA A 1 80 ? -5.204 9.167 8.900 1.00 97.06 80 ALA A N 1
ATOM 574 C CA . ALA A 1 80 ? -4.244 10.228 9.207 1.00 97.06 80 ALA A CA 1
ATOM 575 C C . ALA A 1 80 ? -2.784 9.768 9.043 1.00 97.06 80 ALA A C 1
ATOM 577 O O . ALA A 1 80 ? -1.905 10.563 8.714 1.00 97.06 80 ALA A O 1
ATOM 578 N N . ALA A 1 81 ? -2.512 8.483 9.279 1.00 96.44 81 ALA A N 1
ATOM 579 C CA . ALA A 1 81 ? -1.175 7.913 9.179 1.00 96.44 81 ALA A CA 1
ATOM 580 C C . ALA A 1 81 ? -0.670 7.821 7.729 1.00 96.44 81 ALA A C 1
ATOM 582 O O . ALA A 1 81 ? 0.535 7.942 7.515 1.00 96.44 81 ALA A O 1
ATOM 583 N N . ILE A 1 82 ? -1.568 7.623 6.753 1.00 95.88 82 ILE A N 1
ATOM 584 C CA . ILE A 1 82 ? -1.203 7.479 5.333 1.00 95.88 82 ILE A CA 1
ATOM 585 C C . ILE A 1 82 ? -1.029 8.806 4.580 1.00 95.88 82 ILE A C 1
ATOM 587 O O . ILE A 1 82 ? -0.563 8.787 3.446 1.00 95.88 82 ILE A O 1
ATO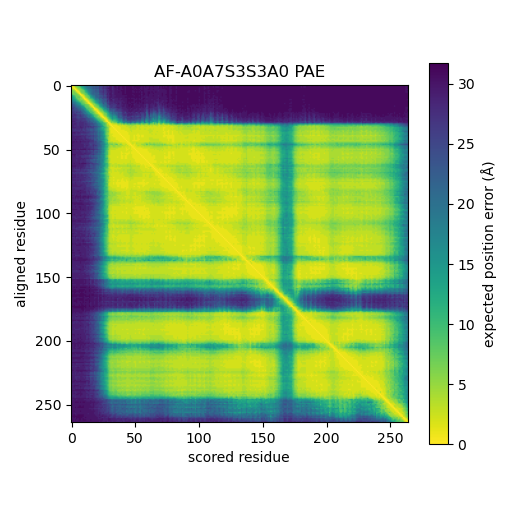M 591 N N . GLU A 1 83 ? -1.405 9.943 5.177 1.00 94.62 83 GLU A N 1
ATOM 592 C CA . GLU A 1 83 ? -1.388 11.256 4.506 1.00 94.62 83 GLU A CA 1
ATOM 593 C C . GLU A 1 83 ? 0.016 11.675 4.041 1.00 94.62 83 GLU A C 1
ATOM 595 O O . GLU A 1 83 ? 0.148 12.393 3.054 1.00 94.62 83 GLU A O 1
ATOM 600 N N . ASP A 1 84 ? 1.064 11.231 4.740 1.00 92.88 84 ASP A N 1
ATOM 601 C CA . ASP A 1 84 ? 2.448 11.608 4.455 1.00 92.88 84 ASP A CA 1
ATOM 602 C C . ASP A 1 84 ? 3.365 10.371 4.368 1.00 92.88 84 ASP A C 1
ATOM 604 O O . ASP A 1 84 ? 3.779 9.830 5.406 1.00 92.88 84 ASP A O 1
ATOM 608 N N . PRO A 1 85 ? 3.746 9.953 3.144 1.00 91.06 85 PRO A N 1
ATOM 609 C CA . PRO A 1 85 ? 4.661 8.839 2.907 1.00 91.06 85 PRO A CA 1
ATOM 610 C C . PRO A 1 85 ? 6.037 8.979 3.544 1.00 91.06 85 PRO A C 1
ATOM 612 O O . PRO A 1 85 ? 6.688 7.973 3.843 1.00 91.06 85 PRO A O 1
ATOM 615 N N . ALA A 1 86 ? 6.498 10.202 3.823 1.00 91.81 86 ALA A N 1
ATOM 616 C CA . ALA A 1 86 ? 7.786 10.403 4.476 1.00 91.81 86 ALA A CA 1
ATOM 617 C C . ALA A 1 86 ? 7.814 9.811 5.896 1.00 91.81 86 ALA A C 1
ATOM 619 O O . ALA A 1 86 ? 8.893 9.525 6.420 1.00 91.81 86 ALA A O 1
ATOM 620 N N . ARG A 1 87 ? 6.651 9.577 6.525 1.00 92.19 87 ARG A N 1
ATOM 621 C CA . ARG A 1 87 ? 6.560 9.050 7.895 1.00 92.19 87 ARG A CA 1
ATOM 622 C C . ARG A 1 87 ? 7.080 7.635 8.021 1.00 92.19 87 ARG A C 1
ATOM 624 O O . ARG A 1 87 ? 7.952 7.413 8.855 1.00 92.19 87 ARG A O 1
ATOM 631 N N . TRP A 1 88 ? 6.566 6.699 7.227 1.00 93.81 88 TRP A N 1
ATOM 632 C CA . TRP A 1 88 ? 6.972 5.293 7.309 1.00 93.81 88 TRP A CA 1
ATOM 633 C C . TRP A 1 88 ? 8.255 5.001 6.536 1.00 93.81 88 TRP A C 1
ATOM 635 O O . TRP A 1 88 ? 8.915 4.001 6.800 1.00 93.81 88 TRP A O 1
ATOM 645 N N . ARG A 1 89 ? 8.670 5.886 5.621 1.00 91.88 89 ARG A N 1
ATOM 646 C CA . ARG A 1 89 ? 9.963 5.762 4.930 1.00 91.88 89 ARG A CA 1
ATOM 647 C C . ARG A 1 89 ? 11.155 6.011 5.863 1.00 91.88 89 ARG A C 1
ATOM 649 O O . ARG A 1 89 ? 12.230 5.455 5.617 1.00 91.88 89 ARG A O 1
ATOM 656 N N . LYS A 1 90 ? 10.978 6.761 6.959 1.00 92.25 90 LYS A N 1
ATOM 657 C CA . LYS A 1 90 ? 12.007 6.973 7.996 1.00 92.25 90 LYS A CA 1
ATOM 658 C C . LYS A 1 90 ? 12.355 5.670 8.726 1.00 92.25 90 LYS A C 1
ATOM 660 O O . LYS A 1 90 ? 11.443 5.057 9.274 1.00 92.25 90 LYS A O 1
ATOM 665 N N . PRO A 1 91 ? 13.642 5.272 8.809 1.00 93.06 91 PRO A N 1
ATOM 666 C CA . PRO A 1 91 ? 14.053 4.012 9.433 1.00 93.06 91 PRO A CA 1
ATOM 667 C C . PRO A 1 91 ? 13.497 3.764 10.840 1.00 93.06 91 PRO A C 1
ATOM 669 O O . PRO A 1 91 ? 13.010 2.665 11.086 1.00 93.06 91 PRO A O 1
ATOM 672 N N . SER A 1 92 ? 13.488 4.777 11.717 1.00 93.44 92 SER A N 1
ATOM 673 C CA . SER A 1 92 ? 12.963 4.671 13.091 1.00 93.44 92 SER A CA 1
ATOM 674 C C . SER A 1 92 ? 11.483 4.280 13.139 1.00 93.44 92 SER A C 1
ATOM 676 O O . SER A 1 92 ? 11.064 3.476 13.957 1.00 93.44 92 SER A O 1
ATOM 678 N N . ASN A 1 93 ? 10.684 4.782 12.197 1.00 94.94 93 ASN A N 1
ATOM 679 C CA . ASN A 1 93 ? 9.235 4.600 12.209 1.00 94.94 93 ASN A CA 1
ATOM 680 C C . ASN A 1 93 ? 8.787 3.295 11.532 1.00 94.94 93 ASN A C 1
ATOM 682 O O . ASN A 1 93 ? 7.639 2.880 11.693 1.00 94.94 93 ASN A O 1
ATOM 686 N N . ARG A 1 94 ? 9.662 2.653 10.745 1.00 95.00 94 ARG A N 1
ATOM 687 C CA . ARG A 1 94 ? 9.324 1.485 9.912 1.00 95.00 94 ARG A CA 1
ATOM 688 C C . ARG A 1 94 ? 8.739 0.335 10.723 1.00 95.00 94 ARG A C 1
ATOM 690 O O . ARG A 1 94 ? 7.758 -0.265 10.296 1.00 95.00 94 ARG A O 1
ATOM 697 N N . GLY A 1 95 ? 9.322 0.033 11.884 1.00 95.75 95 GLY A N 1
ATOM 698 C CA . GLY A 1 95 ? 8.833 -1.032 12.765 1.00 95.75 95 GLY A CA 1
ATOM 699 C C . GLY A 1 95 ? 7.393 -0.777 13.212 1.00 95.75 95 GLY A C 1
ATOM 700 O O . GLY A 1 95 ? 6.506 -1.587 12.943 1.00 95.75 95 GLY A O 1
ATOM 701 N N . ALA A 1 96 ? 7.155 0.398 13.798 1.00 97.00 96 ALA A N 1
ATOM 702 C CA . ALA A 1 96 ? 5.853 0.814 14.309 1.00 97.00 96 ALA A CA 1
ATOM 703 C C . ALA A 1 96 ? 4.764 0.872 13.223 1.00 97.00 96 ALA A C 1
ATOM 705 O O . ALA A 1 96 ? 3.670 0.339 13.406 1.00 97.00 96 ALA A O 1
ATOM 706 N N . PHE A 1 97 ? 5.058 1.472 12.063 1.00 97.62 97 PHE A N 1
ATOM 707 C CA . PHE A 1 97 ? 4.095 1.577 10.960 1.00 97.62 97 PHE A CA 1
ATOM 708 C C . PHE A 1 97 ? 3.807 0.223 10.311 1.00 97.62 97 PHE A C 1
ATOM 710 O O . PHE A 1 97 ? 2.646 -0.074 10.026 1.00 97.62 97 PHE A O 1
ATOM 717 N N . ARG A 1 98 ? 4.824 -0.633 10.122 1.00 97.00 98 ARG A N 1
ATOM 718 C CA . ARG A 1 98 ? 4.599 -2.004 9.645 1.00 97.00 98 ARG A CA 1
ATOM 719 C C . ARG A 1 98 ? 3.648 -2.735 10.587 1.00 97.00 98 ARG A C 1
ATOM 721 O O . ARG A 1 98 ? 2.668 -3.314 10.120 1.00 97.00 98 ARG A O 1
ATOM 728 N N . LYS A 1 99 ? 3.912 -2.676 11.896 1.00 97.38 99 LYS A N 1
ATOM 729 C CA . LYS A 1 99 ? 3.090 -3.315 12.930 1.00 97.38 99 LYS A CA 1
ATOM 730 C C . LYS A 1 99 ? 1.641 -2.819 12.885 1.00 97.38 99 LYS A C 1
ATOM 732 O O . LYS A 1 99 ? 0.727 -3.629 12.765 1.00 97.38 99 LYS A O 1
ATOM 737 N N . LEU A 1 100 ? 1.439 -1.501 12.861 1.00 98.06 100 LEU A N 1
ATOM 738 C CA . LEU A 1 100 ? 0.123 -0.859 12.781 1.00 98.06 100 LEU A CA 1
ATOM 739 C C . LEU A 1 100 ? -0.720 -1.353 11.597 1.00 98.06 100 LEU A C 1
ATOM 741 O O . LEU A 1 100 ? -1.846 -1.814 11.787 1.00 98.06 100 LEU A O 1
ATOM 745 N N . PHE A 1 101 ? -0.189 -1.265 10.375 1.00 97.69 101 PHE A N 1
ATOM 746 C CA . PHE A 1 101 ? -0.953 -1.629 9.177 1.00 97.69 101 PHE A CA 1
ATOM 747 C C . PHE A 1 101 ? -1.114 -3.142 9.016 1.00 97.69 101 PHE A C 1
ATOM 749 O O . PHE A 1 101 ? -2.120 -3.587 8.465 1.00 97.69 101 PHE A O 1
ATOM 756 N N . SER A 1 102 ? -0.181 -3.939 9.543 1.00 96.75 102 SER A N 1
ATOM 757 C CA . SER A 1 102 ? -0.313 -5.400 9.570 1.00 96.75 102 SER A CA 1
ATOM 758 C C . SER A 1 102 ? -1.404 -5.840 10.551 1.00 96.75 102 SER A C 1
ATOM 760 O O . SER A 1 102 ? -2.243 -6.663 10.189 1.00 96.75 102 SER A O 1
ATOM 762 N N . ALA A 1 103 ? -1.453 -5.243 11.747 1.00 97.06 103 ALA A N 1
ATOM 763 C CA . ALA A 1 103 ? -2.471 -5.520 12.761 1.00 97.06 103 ALA A CA 1
ATOM 764 C C . ALA A 1 103 ? -3.879 -5.081 12.319 1.00 97.06 103 ALA A C 1
ATOM 766 O O . ALA A 1 103 ? -4.856 -5.792 12.545 1.00 97.06 103 ALA A O 1
ATOM 767 N N . ALA A 1 104 ? -3.999 -3.938 11.636 1.00 96.50 104 ALA A N 1
ATOM 768 C CA . ALA A 1 104 ? -5.275 -3.510 11.062 1.00 96.50 104 ALA A CA 1
ATOM 769 C C . ALA A 1 104 ? -5.736 -4.444 9.926 1.00 96.50 104 ALA A C 1
ATOM 771 O O . ALA A 1 104 ? -6.907 -4.821 9.864 1.00 96.50 104 ALA A O 1
ATOM 772 N N . ALA A 1 105 ? -4.822 -4.850 9.037 1.00 95.88 105 ALA A N 1
ATOM 773 C CA . ALA A 1 105 ? -5.142 -5.711 7.900 1.00 95.88 105 ALA A CA 1
ATOM 774 C C . ALA A 1 105 ? -5.474 -7.161 8.295 1.00 95.88 105 ALA A C 1
ATOM 776 O O . ALA A 1 105 ? -6.237 -7.815 7.583 1.00 95.88 105 ALA A O 1
ATOM 777 N N . SER A 1 106 ? -4.945 -7.663 9.417 1.00 96.06 106 SER A N 1
ATOM 778 C CA . SER A 1 106 ? -5.230 -9.016 9.917 1.00 96.06 106 SER A CA 1
ATOM 779 C C . SER A 1 106 ? -6.607 -9.153 10.578 1.00 96.06 106 SER A C 1
ATOM 781 O O . SER A 1 106 ? -7.073 -10.270 10.796 1.00 96.06 106 SER A O 1
ATOM 783 N N . ARG A 1 107 ? -7.297 -8.037 10.857 1.00 95.00 107 ARG A N 1
ATOM 784 C CA . ARG A 1 107 ? -8.618 -8.011 11.510 1.00 95.00 107 ARG A CA 1
ATOM 785 C C . ARG A 1 107 ? -9.689 -7.352 10.621 1.00 95.00 107 ARG A C 1
ATOM 787 O O . ARG A 1 107 ? -10.338 -6.397 11.050 1.00 95.00 107 ARG A O 1
ATOM 794 N N . PRO A 1 108 ? -9.939 -7.855 9.393 1.00 93.88 108 PRO A N 1
ATOM 795 C CA . PRO A 1 108 ? -10.862 -7.218 8.448 1.00 93.88 108 PRO A CA 1
ATOM 796 C C . PRO A 1 108 ? -12.304 -7.153 8.970 1.00 93.88 108 PRO A C 1
ATOM 798 O O . PRO A 1 108 ? -13.020 -6.207 8.659 1.00 93.88 108 PRO A O 1
ATOM 801 N N . VAL A 1 109 ? -12.706 -8.111 9.812 1.00 94.50 109 VAL A N 1
ATOM 802 C CA . VAL A 1 109 ? -14.049 -8.207 10.416 1.00 94.50 109 VAL A CA 1
ATOM 803 C C . VAL A 1 109 ? -14.440 -6.999 11.276 1.00 94.50 109 VAL A C 1
ATOM 805 O O . VAL A 1 109 ? -15.617 -6.814 11.564 1.00 94.50 109 VAL A O 1
ATOM 808 N N . LEU A 1 110 ? -13.474 -6.173 11.688 1.00 94.50 110 LEU A N 1
ATOM 809 C CA . LEU A 1 110 ? -13.729 -4.952 12.455 1.00 94.50 110 LEU A CA 1
ATOM 810 C C . LEU A 1 110 ? -14.244 -3.797 11.592 1.00 94.50 110 LEU A C 1
ATOM 812 O O . LEU A 1 110 ? -14.812 -2.847 12.122 1.00 94.50 110 LEU A O 1
ATOM 816 N N . PHE A 1 111 ? -14.014 -3.855 10.282 1.00 96.00 111 PHE A N 1
ATOM 817 C CA . PHE A 1 111 ? -14.214 -2.739 9.369 1.00 96.00 111 PHE A CA 1
ATOM 818 C C . PHE A 1 111 ? -15.323 -3.033 8.363 1.00 96.00 111 PHE A C 1
ATOM 820 O O . PHE A 1 111 ? -15.560 -4.181 7.981 1.00 96.00 111 PHE A O 1
ATOM 827 N N . SER A 1 112 ? -15.969 -1.977 7.870 1.00 94.75 112 SER A N 1
ATOM 828 C CA . SER A 1 112 ? -16.914 -2.099 6.755 1.00 94.75 112 SER A CA 1
ATOM 829 C C . SER A 1 112 ? -16.202 -2.529 5.465 1.00 94.75 112 SER A C 1
ATOM 831 O O . SER A 1 112 ? -15.006 -2.289 5.297 1.00 94.75 112 SER A O 1
ATOM 833 N N . LEU A 1 113 ? -16.928 -3.126 4.513 1.00 92.31 113 LEU A N 1
ATOM 834 C CA . LEU A 1 113 ? -16.343 -3.573 3.239 1.00 92.31 113 LEU A CA 1
ATOM 835 C C . LEU A 1 113 ? -15.534 -2.474 2.508 1.00 92.31 113 LEU A C 1
ATOM 837 O O . LEU A 1 113 ? -14.424 -2.777 2.068 1.00 92.31 113 LEU A O 1
ATOM 841 N N . PRO A 1 114 ? -15.992 -1.205 2.410 1.00 92.62 114 PRO A N 1
ATOM 842 C CA . PRO A 1 114 ? -15.183 -0.132 1.822 1.00 92.62 114 PRO A CA 1
ATOM 843 C C . PRO A 1 114 ? -13.875 0.133 2.581 1.00 92.62 114 PRO A C 1
ATOM 845 O O . PRO A 1 114 ? -12.814 0.242 1.965 1.00 92.62 114 PRO A O 1
ATOM 848 N N . GLN A 1 115 ? -13.930 0.172 3.915 1.00 95.06 115 GLN A N 1
ATOM 849 C CA . GLN A 1 115 ? -12.754 0.381 4.765 1.00 95.06 115 GLN A CA 1
ATOM 850 C C . GLN A 1 115 ? -11.756 -0.775 4.644 1.00 95.06 115 GLN A C 1
ATOM 852 O O . GLN A 1 115 ? -10.554 -0.540 4.579 1.00 95.06 115 GLN A O 1
ATOM 857 N N . GLN A 1 116 ? -12.232 -2.019 4.541 1.00 95.06 116 GLN A N 1
ATOM 858 C CA . GLN A 1 116 ? -11.368 -3.177 4.303 1.00 95.06 116 GLN A CA 1
ATOM 859 C C . GLN A 1 116 ? -10.585 -3.040 2.990 1.00 95.06 116 GLN A C 1
ATOM 861 O O . GLN A 1 116 ? -9.399 -3.361 2.947 1.00 95.06 116 GLN A O 1
ATOM 866 N N . GLN A 1 117 ? -11.219 -2.547 1.919 1.00 93.31 117 GLN A N 1
ATOM 867 C CA . GLN A 1 117 ? -10.527 -2.310 0.648 1.00 93.31 117 GLN A CA 1
ATOM 868 C C . GLN A 1 117 ? -9.476 -1.204 0.772 1.00 93.31 117 GLN A C 1
ATOM 870 O O . GLN A 1 117 ? -8.365 -1.365 0.273 1.00 93.31 117 GLN A O 1
ATOM 875 N N . GLN A 1 118 ? -9.788 -0.121 1.487 1.00 95.38 118 GLN A N 1
ATOM 876 C CA . GLN A 1 118 ? -8.830 0.953 1.759 1.00 95.38 118 GLN A CA 1
ATOM 877 C C . GLN A 1 118 ? -7.639 0.448 2.580 1.00 95.38 118 GLN A C 1
ATOM 879 O O . GLN A 1 118 ? -6.502 0.683 2.192 1.00 95.38 118 GLN A O 1
ATOM 884 N N . ILE A 1 119 ? -7.874 -0.338 3.635 1.00 96.75 119 ILE A N 1
ATOM 885 C CA . ILE A 1 119 ? -6.807 -0.933 4.454 1.00 96.75 119 ILE A CA 1
ATOM 886 C C . ILE A 1 119 ? -5.905 -1.846 3.624 1.00 96.75 119 ILE A C 1
ATOM 888 O O . ILE A 1 119 ? -4.694 -1.825 3.817 1.00 96.75 119 ILE A O 1
ATOM 892 N N . LYS A 1 120 ? -6.449 -2.616 2.673 1.00 95.12 120 LYS A N 1
ATOM 893 C CA . LYS A 1 120 ? -5.631 -3.439 1.765 1.00 95.12 120 LYS A CA 1
ATOM 894 C C . LYS A 1 120 ? -4.693 -2.584 0.910 1.00 95.12 120 LYS A C 1
ATOM 896 O O . LYS A 1 120 ? -3.505 -2.889 0.831 1.00 95.12 120 LYS A O 1
ATOM 901 N N . VAL A 1 121 ? -5.205 -1.498 0.329 1.00 96.25 121 VAL A N 1
ATOM 902 C CA . VAL A 1 121 ? -4.394 -0.543 -0.447 1.00 96.25 121 VAL A CA 1
ATOM 903 C C . VAL A 1 121 ? -3.364 0.151 0.449 1.00 96.25 121 VAL A C 1
ATOM 905 O O . VAL A 1 121 ? -2.205 0.291 0.070 1.00 96.25 121 VAL A O 1
ATOM 908 N N . TRP A 1 122 ? -3.742 0.551 1.662 1.00 97.25 122 TRP A N 1
ATOM 909 C CA . TRP A 1 122 ? -2.831 1.189 2.612 1.00 97.25 122 TRP A CA 1
ATOM 910 C C . TRP A 1 122 ? -1.747 0.239 3.112 1.00 97.25 122 TRP A C 1
ATOM 912 O O . TRP A 1 122 ? -0.598 0.649 3.236 1.00 97.25 122 TRP A O 1
ATOM 922 N N . ARG A 1 123 ? -2.071 -1.040 3.337 1.00 96.56 123 ARG A N 1
ATOM 923 C CA . ARG A 1 123 ? -1.080 -2.071 3.657 1.00 96.56 123 ARG A CA 1
ATOM 924 C C . ARG A 1 123 ? -0.054 -2.173 2.536 1.00 96.56 123 ARG A C 1
ATOM 926 O O . ARG A 1 123 ? 1.130 -2.163 2.841 1.00 96.56 123 ARG A O 1
ATOM 933 N N . LEU A 1 124 ? -0.491 -2.224 1.276 1.00 95.25 124 LEU A N 1
ATOM 934 C CA . LEU A 1 124 ? 0.423 -2.201 0.132 1.00 95.25 124 LEU A CA 1
ATOM 935 C C . LEU A 1 124 ? 1.320 -0.952 0.168 1.00 95.25 124 LEU A C 1
ATOM 937 O O . LEU A 1 124 ? 2.540 -1.066 0.142 1.00 95.25 124 LEU A O 1
ATOM 941 N N . ARG A 1 125 ? 0.740 0.247 0.314 1.00 95.38 125 ARG A N 1
ATOM 942 C CA . ARG A 1 125 ? 1.525 1.497 0.365 1.00 95.38 125 ARG A CA 1
ATOM 943 C C . ARG A 1 125 ? 2.537 1.526 1.504 1.00 95.38 125 ARG A C 1
ATOM 945 O O . ARG A 1 125 ? 3.639 2.027 1.326 1.00 95.38 125 ARG A O 1
ATOM 952 N N . VAL A 1 126 ? 2.169 1.029 2.679 1.00 96.56 126 VAL A N 1
ATOM 953 C CA . VAL A 1 126 ? 3.007 1.148 3.872 1.00 96.56 126 VAL A CA 1
ATOM 954 C C . VAL A 1 126 ? 3.928 -0.055 4.007 1.00 96.56 126 VAL A C 1
ATOM 956 O O . VAL A 1 126 ? 5.142 0.094 3.932 1.00 96.56 126 VAL A O 1
ATOM 959 N N . VAL A 1 127 ? 3.376 -1.253 4.190 1.00 96.06 127 VAL A N 1
ATOM 960 C CA . VAL A 1 127 ? 4.147 -2.466 4.497 1.00 96.06 127 VAL A CA 1
ATOM 961 C C . VAL A 1 127 ? 5.068 -2.828 3.338 1.00 96.06 127 VAL A C 1
ATOM 963 O O . VAL A 1 127 ? 6.267 -2.969 3.556 1.00 96.06 127 VAL A O 1
ATOM 966 N N . THR A 1 128 ? 4.556 -2.872 2.107 1.00 95.50 128 THR A N 1
ATOM 967 C CA . THR A 1 128 ? 5.364 -3.263 0.945 1.00 95.50 128 THR A CA 1
ATOM 968 C C . THR A 1 128 ? 6.459 -2.235 0.649 1.00 95.50 128 THR A C 1
ATOM 970 O O . THR A 1 128 ? 7.590 -2.629 0.378 1.00 95.50 128 THR A O 1
ATOM 973 N N . GLN A 1 129 ? 6.205 -0.923 0.791 1.00 95.06 129 GLN A N 1
ATOM 974 C CA . GLN A 1 129 ? 7.282 0.079 0.691 1.00 95.06 129 GLN A CA 1
ATOM 975 C C . GLN A 1 129 ? 8.334 -0.097 1.791 1.00 95.06 129 GLN A C 1
ATOM 977 O O . GLN A 1 129 ? 9.527 0.024 1.520 1.00 95.06 129 GLN A O 1
ATOM 982 N N . ILE A 1 130 ? 7.926 -0.376 3.034 1.00 95.00 130 ILE A N 1
ATOM 983 C CA . ILE A 1 130 ? 8.875 -0.634 4.123 1.00 95.00 130 ILE A CA 1
ATOM 984 C C . ILE A 1 130 ? 9.714 -1.885 3.815 1.00 95.00 130 ILE A C 1
ATOM 986 O O . ILE A 1 130 ? 10.923 -1.876 4.059 1.00 95.00 130 ILE A O 1
ATOM 990 N N . ASP A 1 131 ? 9.102 -2.938 3.274 1.00 92.88 131 ASP A N 1
ATOM 991 C CA . ASP A 1 131 ? 9.780 -4.183 2.916 1.00 92.88 131 ASP A CA 1
ATOM 992 C C . ASP A 1 131 ? 10.764 -3.967 1.765 1.00 92.88 131 ASP A C 1
ATOM 994 O O . ASP A 1 131 ? 11.926 -4.341 1.905 1.00 92.88 131 ASP A O 1
ATOM 998 N N . LEU A 1 132 ? 10.368 -3.246 0.709 1.00 92.25 132 LEU A N 1
ATOM 999 C CA . LEU A 1 132 ? 11.260 -2.798 -0.371 1.00 92.25 132 LEU A CA 1
ATOM 1000 C C . LEU A 1 132 ? 12.432 -1.956 0.152 1.00 92.25 132 LEU A C 1
ATOM 1002 O O . LEU A 1 132 ? 13.537 -1.997 -0.391 1.00 92.25 132 LEU A O 1
ATOM 1006 N N . LEU A 1 133 ? 12.204 -1.201 1.230 1.00 90.50 133 LEU A N 1
ATOM 1007 C CA . LEU A 1 133 ? 13.225 -0.390 1.883 1.00 90.50 133 LEU A CA 1
ATOM 1008 C C . LEU A 1 133 ? 14.105 -1.166 2.877 1.00 90.50 133 LEU A C 1
ATOM 1010 O O . LEU A 1 133 ? 15.065 -0.592 3.411 1.00 90.50 133 LEU A O 1
ATOM 1014 N N . SER A 1 134 ? 13.806 -2.433 3.145 1.00 88.06 134 SER A N 1
ATOM 1015 C CA . SER A 1 134 ? 14.569 -3.265 4.072 1.00 88.06 134 SER A CA 1
ATOM 1016 C C . SER A 1 134 ? 15.885 -3.767 3.458 1.00 88.06 134 SER A C 1
ATOM 1018 O O . SER A 1 134 ? 16.199 -3.492 2.295 1.00 88.06 134 SER A O 1
ATOM 1020 N N . SER A 1 135 ? 16.675 -4.468 4.274 1.00 81.06 135 SER A N 1
ATOM 1021 C CA . SER A 1 135 ? 17.882 -5.182 3.844 1.00 81.06 135 SER A CA 1
ATOM 1022 C C . SER A 1 135 ? 17.579 -6.494 3.112 1.00 81.06 135 SER A C 1
ATOM 1024 O O . SER A 1 135 ? 18.431 -6.952 2.360 1.00 81.06 135 SER A O 1
ATOM 1026 N N . ALA A 1 136 ? 16.383 -7.068 3.296 1.00 81.75 136 ALA A N 1
ATOM 1027 C CA . ALA A 1 136 ? 15.921 -8.301 2.654 1.00 81.75 136 ALA A CA 1
ATOM 1028 C C . ALA A 1 136 ? 14.547 -8.070 1.983 1.00 81.75 136 ALA A C 1
ATOM 1030 O O . ALA A 1 136 ? 13.512 -8.493 2.499 1.00 81.75 136 ALA A O 1
ATOM 1031 N N . PRO A 1 137 ? 14.504 -7.336 0.858 1.00 83.25 137 PRO A N 1
ATOM 1032 C CA . PRO A 1 137 ? 13.260 -6.827 0.280 1.00 83.25 137 PRO A CA 1
ATOM 1033 C C . PRO A 1 137 ? 12.525 -7.809 -0.641 1.00 83.25 137 PRO A C 1
ATOM 1035 O O . PRO A 1 137 ? 11.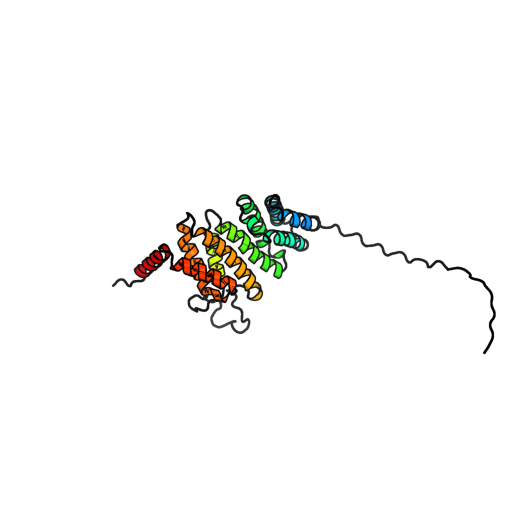542 -7.415 -1.267 1.00 83.25 137 PRO A O 1
ATOM 1038 N N . GLU A 1 138 ? 12.972 -9.064 -0.736 1.00 82.00 138 GLU A N 1
ATOM 1039 C CA . GLU A 1 138 ? 12.433 -10.090 -1.647 1.00 82.00 138 GLU A CA 1
ATOM 1040 C C . GLU A 1 138 ? 10.904 -10.212 -1.563 1.00 82.00 138 GLU A C 1
ATOM 1042 O O . GLU A 1 138 ? 10.217 -10.197 -2.585 1.00 82.00 138 GLU A O 1
ATOM 1047 N N . GLY A 1 139 ? 10.353 -10.230 -0.344 1.00 86.69 139 GLY A N 1
ATOM 1048 C CA . GLY A 1 139 ? 8.904 -10.284 -0.131 1.00 86.69 139 GLY A CA 1
ATOM 1049 C C . GLY A 1 139 ? 8.160 -9.081 -0.721 1.00 86.69 139 GLY A C 1
ATOM 1050 O O . GLY A 1 139 ? 7.085 -9.243 -1.297 1.00 86.69 139 GLY A O 1
ATOM 1051 N N . GLY A 1 140 ? 8.758 -7.887 -0.650 1.00 90.75 140 GLY A N 1
ATOM 1052 C CA . GLY A 1 140 ? 8.189 -6.671 -1.225 1.00 90.75 140 GLY A CA 1
ATOM 1053 C C . GLY A 1 140 ? 8.174 -6.703 -2.754 1.00 90.75 140 GLY A C 1
ATOM 1054 O O . GLY A 1 140 ? 7.155 -6.386 -3.367 1.00 90.75 140 GLY A O 1
ATOM 1055 N N . PHE A 1 141 ? 9.270 -7.146 -3.379 1.00 92.25 141 PHE A N 1
ATOM 1056 C CA . PHE A 1 141 ? 9.347 -7.311 -4.836 1.00 92.25 141 PHE A CA 1
ATOM 1057 C C . PHE A 1 141 ? 8.326 -8.334 -5.344 1.00 92.25 141 PHE A C 1
ATOM 1059 O O . PHE A 1 141 ? 7.572 -8.047 -6.278 1.00 92.25 141 PHE A O 1
ATOM 1066 N N . LEU A 1 142 ? 8.243 -9.496 -4.688 1.00 92.06 142 LEU A N 1
ATOM 1067 C CA . LEU A 1 142 ? 7.290 -10.547 -5.038 1.00 92.06 142 LEU A CA 1
ATOM 1068 C C . LEU A 1 142 ? 5.839 -10.064 -4.937 1.00 92.06 142 LEU A C 1
ATOM 1070 O O . LEU A 1 142 ? 5.020 -10.362 -5.812 1.00 92.06 142 LEU A O 1
ATOM 1074 N N . GLU A 1 143 ? 5.511 -9.307 -3.892 1.00 93.56 143 GLU A N 1
ATOM 1075 C CA . GLU A 1 143 ? 4.173 -8.756 -3.698 1.00 93.56 143 GLU A CA 1
ATOM 1076 C C . GLU A 1 143 ? 3.796 -7.759 -4.804 1.00 93.56 143 GLU A C 1
ATOM 1078 O O . GLU A 1 143 ? 2.728 -7.900 -5.408 1.00 93.56 143 GLU A O 1
ATOM 1083 N N . VAL A 1 144 ? 4.679 -6.808 -5.138 1.00 95.75 144 VAL A N 1
ATOM 1084 C CA . VAL A 1 144 ? 4.440 -5.856 -6.239 1.00 95.75 144 VAL A CA 1
ATOM 1085 C C . VAL A 1 144 ? 4.276 -6.595 -7.566 1.00 95.75 144 VAL A C 1
ATOM 1087 O O . VAL A 1 144 ? 3.313 -6.340 -8.288 1.00 95.75 144 VAL A O 1
ATOM 1090 N N . ALA A 1 145 ? 5.151 -7.559 -7.871 1.00 94.00 145 ALA A N 1
ATOM 1091 C CA . ALA A 1 145 ? 5.056 -8.361 -9.091 1.00 94.00 145 ALA A CA 1
ATOM 1092 C C . ALA A 1 145 ? 3.723 -9.121 -9.171 1.00 94.00 145 ALA A C 1
ATOM 1094 O O . ALA A 1 145 ? 3.075 -9.156 -10.217 1.00 94.00 145 ALA A O 1
ATOM 1095 N N . THR A 1 146 ? 3.293 -9.717 -8.058 1.00 92.31 146 THR A N 1
ATOM 1096 C CA . THR A 1 146 ? 2.028 -10.456 -7.969 1.00 92.31 146 THR A CA 1
ATOM 1097 C C . THR A 1 146 ? 0.838 -9.546 -8.237 1.00 92.31 146 THR A C 1
ATOM 1099 O O . THR A 1 146 ? -0.053 -9.908 -8.999 1.00 92.31 146 THR A O 1
ATOM 1102 N N . LEU A 1 147 ? 0.824 -8.349 -7.656 1.00 93.31 147 LEU A N 1
ATOM 1103 C CA . LEU A 1 147 ? -0.269 -7.397 -7.834 1.00 93.31 147 LEU A CA 1
ATOM 1104 C C . LEU A 1 147 ? -0.287 -6.773 -9.231 1.00 93.31 147 LEU A C 1
ATOM 1106 O O . LEU A 1 147 ? -1.371 -6.606 -9.786 1.00 93.31 147 LEU A O 1
ATOM 1110 N N . LEU A 1 148 ? 0.878 -6.508 -9.831 1.00 93.62 148 LEU A N 1
ATOM 1111 C CA . LEU A 1 148 ? 0.966 -6.099 -11.234 1.00 93.62 148 LEU A CA 1
ATOM 1112 C C . LEU A 1 148 ? 0.345 -7.160 -12.139 1.00 93.62 148 LEU A C 1
ATOM 1114 O O . LEU A 1 148 ? -0.522 -6.829 -12.935 1.00 93.62 148 LEU A O 1
ATOM 1118 N N . ARG A 1 149 ? 0.670 -8.447 -11.961 1.00 91.38 149 ARG A N 1
ATOM 1119 C CA . ARG A 1 149 ? 0.070 -9.539 -12.757 1.00 91.38 149 ARG A CA 1
ATOM 1120 C C . ARG A 1 149 ? -1.451 -9.657 -12.619 1.00 91.38 149 ARG A C 1
ATOM 1122 O O . ARG A 1 149 ? -2.083 -10.276 -13.466 1.00 91.38 149 ARG A O 1
ATOM 1129 N N . ARG A 1 150 ? -2.045 -9.064 -11.581 1.00 90.75 150 ARG A N 1
ATOM 1130 C CA . ARG A 1 150 ? -3.501 -9.001 -11.377 1.00 90.75 150 ARG A CA 1
ATOM 1131 C C . ARG A 1 150 ? -4.155 -7.777 -12.024 1.00 90.75 150 ARG A C 1
ATOM 1133 O O . ARG A 1 150 ? -5.360 -7.578 -11.864 1.00 90.75 150 ARG A O 1
ATOM 1140 N N . LEU A 1 151 ? -3.398 -6.941 -12.724 1.00 90.44 151 LEU A N 1
ATOM 1141 C CA . LEU A 1 151 ? -3.954 -5.937 -13.621 1.00 90.44 151 LEU A CA 1
ATOM 1142 C C . LEU A 1 151 ? -4.126 -6.540 -15.026 1.00 90.44 151 LEU A C 1
ATOM 1144 O O . LEU A 1 151 ? -3.274 -7.334 -15.439 1.00 90.44 151 LEU A O 1
ATOM 1148 N N . PRO A 1 152 ? -5.186 -6.147 -15.756 1.00 87.38 152 PRO A N 1
ATOM 1149 C CA . PRO A 1 152 ? -5.355 -6.506 -17.159 1.00 87.38 152 PRO A CA 1
ATOM 1150 C C . PRO A 1 152 ? -4.133 -6.142 -18.013 1.00 87.38 152 PRO A C 1
ATOM 1152 O O . PRO A 1 152 ? -3.515 -5.089 -17.822 1.00 87.38 152 PRO A O 1
ATOM 1155 N N . CYS A 1 153 ? -3.814 -7.005 -18.969 1.00 84.88 153 CYS A N 1
ATOM 1156 C CA . CYS A 1 153 ? -2.757 -6.854 -19.955 1.00 84.88 153 CYS A CA 1
ATOM 1157 C C . CYS A 1 153 ? -3.350 -7.037 -21.358 1.00 84.88 153 CYS A C 1
ATOM 1159 O O . CYS A 1 153 ? -4.240 -7.852 -21.572 1.00 84.88 153 CYS A O 1
ATOM 1161 N N . ASP A 1 154 ? -2.865 -6.266 -22.330 1.00 75.62 154 ASP A N 1
ATOM 1162 C CA . ASP A 1 154 ? -3.351 -6.389 -23.711 1.00 75.62 154 ASP A CA 1
ATOM 1163 C C . ASP A 1 154 ? -2.826 -7.649 -24.414 1.00 75.62 154 ASP A C 1
ATOM 1165 O O . ASP A 1 154 ? -3.378 -8.065 -25.431 1.00 75.62 154 ASP A O 1
ATOM 1169 N N . ASP A 1 155 ? -1.746 -8.228 -23.889 1.00 76.44 155 ASP A N 1
ATOM 1170 C CA . ASP A 1 155 ? -1.125 -9.430 -24.420 1.00 76.44 155 ASP A CA 1
ATOM 1171 C C . ASP A 1 155 ? -1.719 -10.681 -23.744 1.00 76.44 155 ASP A C 1
ATOM 1173 O O . ASP A 1 155 ? -1.530 -10.872 -22.534 1.00 76.44 155 ASP A O 1
ATOM 1177 N N . PRO A 1 156 ? -2.416 -11.552 -24.498 1.00 73.50 156 PRO A N 1
ATOM 1178 C CA . PRO A 1 156 ? -3.050 -12.745 -23.949 1.00 73.50 156 PRO A CA 1
ATOM 1179 C C . PRO A 1 156 ? -2.055 -13.758 -23.366 1.00 73.50 156 PRO A C 1
ATOM 1181 O O . PRO A 1 156 ? -2.454 -14.556 -22.519 1.00 73.50 156 PRO A O 1
ATOM 1184 N N . GLU A 1 157 ? -0.777 -13.745 -23.762 1.00 74.69 157 GLU A N 1
ATOM 1185 C CA . GLU A 1 157 ? 0.240 -14.635 -23.180 1.00 74.69 157 GLU A CA 1
ATOM 1186 C C . GLU A 1 157 ? 0.622 -14.228 -21.750 1.00 74.69 157 GLU A C 1
ATOM 1188 O O . GLU A 1 157 ? 1.011 -15.067 -20.936 1.00 74.69 157 GLU A O 1
ATOM 1193 N N . ASN A 1 158 ? 0.472 -12.940 -21.431 1.00 74.81 158 ASN A N 1
ATOM 1194 C CA . ASN A 1 158 ? 0.847 -12.334 -20.152 1.00 74.81 158 ASN A CA 1
ATOM 1195 C C . ASN A 1 158 ? -0.337 -12.162 -19.188 1.00 74.81 158 ASN A C 1
ATOM 1197 O O . ASN A 1 158 ? -0.184 -11.663 -18.065 1.00 74.81 158 ASN A O 1
ATOM 1201 N N . GLU A 1 159 ? -1.520 -12.592 -19.613 1.00 74.94 159 GLU A N 1
ATOM 1202 C CA . GLU A 1 159 ? -2.719 -12.656 -18.798 1.00 74.94 159 GLU A CA 1
ATOM 1203 C C . GLU A 1 159 ? -2.617 -13.795 -17.766 1.00 74.94 159 GLU A C 1
ATOM 1205 O O . GLU A 1 159 ? -2.202 -14.907 -18.113 1.00 74.94 159 GLU A O 1
ATOM 1210 N N . PRO A 1 160 ? -2.993 -13.585 -16.485 1.00 65.31 160 PRO A N 1
ATOM 1211 C CA . PRO A 1 160 ? -3.103 -14.689 -15.535 1.00 65.31 160 PRO A CA 1
ATOM 1212 C C . PRO A 1 160 ? -3.955 -15.806 -16.146 1.00 65.31 160 PRO A C 1
ATOM 1214 O O . PRO A 1 160 ? -4.984 -15.532 -16.754 1.00 65.31 160 PRO A O 1
ATOM 1217 N N . ARG A 1 161 ? -3.567 -17.076 -16.006 1.00 61.47 161 ARG A N 1
ATOM 1218 C CA . ARG A 1 161 ? -4.434 -18.181 -16.445 1.00 61.47 161 ARG A CA 1
ATOM 1219 C C . ARG A 1 161 ? -5.678 -18.181 -15.562 1.00 61.47 161 ARG A C 1
ATOM 1221 O O . ARG A 1 161 ? -5.547 -18.185 -14.340 1.00 61.47 161 ARG A O 1
ATOM 1228 N N . SER A 1 162 ? -6.869 -18.119 -16.161 1.00 57.91 162 SER A N 1
ATOM 1229 C CA . SER A 1 162 ? -8.097 -18.119 -15.365 1.00 57.91 162 SER A CA 1
ATOM 1230 C C . SER A 1 162 ? -8.208 -19.434 -14.602 1.00 57.91 162 SER A C 1
ATOM 1232 O O . SER A 1 162 ? -8.067 -20.508 -15.180 1.00 57.91 162 SER A O 1
ATOM 1234 N N . THR A 1 163 ? -8.452 -19.339 -13.298 1.00 53.44 163 THR A N 1
ATOM 1235 C CA . THR A 1 163 ? -8.743 -20.505 -12.450 1.00 53.44 163 THR A CA 1
ATOM 1236 C C . THR A 1 163 ? -10.170 -21.027 -12.648 1.00 53.44 163 THR A C 1
ATOM 1238 O O . THR A 1 163 ? -10.503 -22.107 -12.160 1.00 53.44 163 THR A O 1
ATOM 1241 N N . ALA A 1 164 ? -11.013 -20.293 -13.382 1.00 51.81 164 ALA A N 1
ATOM 1242 C CA . ALA A 1 164 ? -12.343 -20.740 -13.761 1.00 51.81 164 ALA A CA 1
ATOM 1243 C C . ALA A 1 164 ? -12.231 -21.858 -14.808 1.00 51.81 164 ALA A C 1
ATOM 1245 O O . ALA A 1 164 ? -11.636 -21.676 -15.870 1.00 51.81 164 ALA A O 1
ATOM 1246 N N . GLN A 1 165 ? -12.796 -23.028 -14.499 1.00 41.91 165 GLN A N 1
ATOM 1247 C CA . GLN A 1 165 ? -12.903 -24.127 -15.455 1.00 41.91 165 GLN A CA 1
ATOM 1248 C C . GLN A 1 165 ? -13.619 -23.654 -16.733 1.00 41.91 165 GLN A C 1
ATOM 1250 O O . GLN A 1 165 ? -14.617 -22.928 -16.637 1.00 41.91 165 GLN A O 1
ATOM 1255 N N . PRO A 1 166 ? -13.173 -24.088 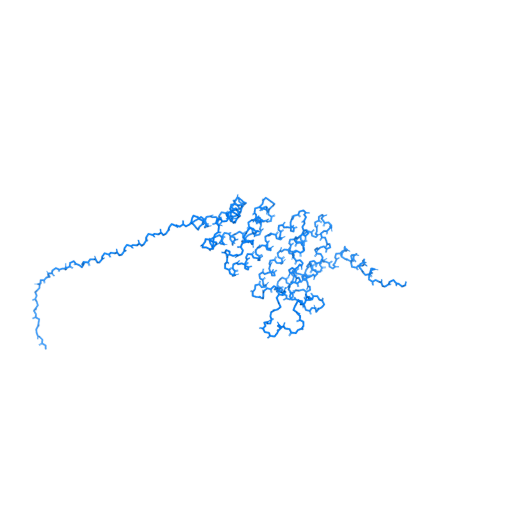-17.926 1.00 41.38 166 PRO A N 1
ATOM 1256 C CA . PRO A 1 166 ? -13.889 -23.811 -19.162 1.00 41.38 166 PRO A CA 1
ATOM 1257 C C . PRO A 1 166 ? -15.281 -24.452 -19.078 1.00 41.38 166 PRO A C 1
ATOM 1259 O O . PRO A 1 166 ? -15.411 -25.671 -19.119 1.00 41.38 166 PRO A O 1
ATOM 1262 N N . GLY A 1 167 ? -16.323 -23.634 -18.907 1.00 47.75 167 GLY A N 1
ATOM 1263 C CA . GLY A 1 167 ? -17.714 -24.098 -18.943 1.00 47.75 167 GLY A CA 1
ATOM 1264 C C . GLY A 1 167 ? -18.680 -23.422 -17.973 1.00 47.75 167 GLY A C 1
ATOM 1265 O O . GLY A 1 167 ? -19.876 -23.433 -18.240 1.00 47.75 167 GLY A O 1
ATOM 1266 N N . TYR A 1 168 ? -18.214 -22.787 -16.893 1.00 41.44 168 TYR A N 1
ATOM 1267 C CA . TYR A 1 168 ? -19.114 -22.138 -15.932 1.00 41.44 168 TYR A CA 1
ATOM 1268 C C . TYR A 1 168 ? -18.605 -20.752 -15.514 1.00 41.44 168 TYR A C 1
ATOM 1270 O O . TYR A 1 168 ? -17.525 -20.602 -14.959 1.00 41.44 168 TYR A O 1
ATOM 1278 N N . SER A 1 169 ? -19.449 -19.735 -15.719 1.00 43.16 169 SER A N 1
ATOM 1279 C CA . SER A 1 169 ? -19.368 -18.408 -15.082 1.00 43.16 169 SER A CA 1
ATOM 1280 C C . SER A 1 169 ? -18.425 -17.331 -15.658 1.00 43.16 169 SER A C 1
ATOM 1282 O O . SER A 1 169 ? -17.993 -16.452 -14.916 1.00 43.16 169 SER A O 1
ATOM 1284 N N . HIS A 1 170 ? -18.204 -17.264 -16.974 1.00 46.78 170 HIS A N 1
ATOM 1285 C CA . HIS A 1 170 ? -17.794 -15.982 -17.592 1.00 46.78 170 HIS A CA 1
ATOM 1286 C C . HIS A 1 170 ? -18.990 -15.094 -17.987 1.00 46.78 170 HIS A C 1
ATOM 1288 O O . HIS A 1 170 ? -18.840 -13.885 -18.127 1.00 46.78 170 HIS A O 1
ATOM 1294 N N . LEU A 1 171 ? -20.190 -15.676 -18.126 1.00 44.81 171 LEU A N 1
ATOM 1295 C CA . LEU A 1 171 ? -21.380 -14.986 -18.651 1.00 44.81 171 LEU A CA 1
ATOM 1296 C C . LEU A 1 171 ? -22.342 -14.447 -17.576 1.00 44.81 171 LEU A C 1
ATOM 1298 O O . LEU A 1 171 ? -23.240 -13.681 -17.904 1.00 44.81 171 LEU A O 1
ATOM 1302 N N . LEU A 1 172 ? -22.167 -14.819 -16.302 1.00 44.25 172 LEU A N 1
ATOM 1303 C CA . LEU A 1 172 ? -23.070 -14.416 -15.206 1.00 44.25 172 LEU A CA 1
ATOM 1304 C C . LEU A 1 172 ? -22.460 -13.382 -14.243 1.00 44.25 172 LEU A C 1
ATOM 1306 O O . LEU A 1 172 ? -23.182 -12.729 -13.498 1.00 44.25 172 LEU A O 1
ATOM 1310 N N . SER A 1 173 ? -21.142 -13.182 -14.289 1.00 45.19 173 SER A N 1
ATOM 1311 C CA . SER A 1 173 ? -20.443 -12.105 -13.587 1.00 45.19 173 SER A CA 1
ATOM 1312 C C . SER A 1 173 ? -19.221 -11.748 -14.421 1.00 45.19 173 SER A C 1
ATOM 1314 O O . SER A 1 173 ? -18.219 -12.453 -14.377 1.00 45.19 173 SER A O 1
ATOM 1316 N N . GLY A 1 174 ? -19.302 -10.702 -15.243 1.00 43.47 174 GLY A N 1
ATOM 1317 C CA . GLY A 1 174 ? -18.248 -10.318 -16.195 1.00 43.47 174 GLY A CA 1
ATOM 1318 C C . GLY A 1 174 ? -16.896 -9.909 -15.580 1.00 43.47 174 GLY A C 1
ATOM 1319 O O . GLY A 1 174 ? -16.073 -9.322 -16.272 1.00 43.47 174 GLY A O 1
ATOM 1320 N N . ALA A 1 175 ? -16.645 -10.183 -14.296 1.00 50.53 175 ALA A N 1
ATOM 1321 C CA . ALA A 1 175 ? -15.415 -9.847 -13.594 1.00 50.53 175 ALA A CA 1
ATOM 1322 C C . ALA A 1 175 ? -14.585 -11.109 -13.319 1.00 50.53 175 ALA A C 1
ATOM 1324 O O . ALA A 1 175 ? -14.984 -11.972 -12.537 1.00 50.53 175 ALA A O 1
ATOM 1325 N N . ARG A 1 176 ? -13.387 -11.197 -13.910 1.00 58.84 176 ARG A N 1
ATOM 1326 C CA . ARG A 1 176 ? -12.391 -12.205 -13.517 1.00 58.84 176 ARG A CA 1
ATOM 1327 C C . ARG A 1 176 ? -12.007 -11.972 -12.052 1.00 58.84 176 ARG A C 1
ATOM 1329 O O . ARG A 1 176 ? -11.484 -10.912 -11.714 1.00 58.84 176 ARG A O 1
ATOM 1336 N N . THR A 1 177 ? -12.240 -12.961 -11.190 1.00 61.16 177 THR A N 1
ATOM 1337 C CA . THR A 1 177 ? -11.892 -12.924 -9.753 1.00 61.16 177 THR A CA 1
ATOM 1338 C C . THR A 1 177 ? -10.392 -12.790 -9.496 1.00 61.16 177 THR A C 1
ATOM 1340 O O . THR A 1 177 ? -9.982 -12.359 -8.419 1.00 61.16 177 THR A O 1
ATOM 1343 N N . ASP A 1 178 ? -9.579 -13.125 -10.496 1.00 72.81 178 ASP A N 1
ATOM 1344 C CA . ASP A 1 178 ? -8.121 -13.056 -10.437 1.00 72.81 178 ASP A CA 1
ATOM 1345 C C . ASP A 1 178 ? -7.609 -11.603 -10.454 1.00 72.81 178 ASP A C 1
ATOM 1347 O O . ASP A 1 178 ? -6.549 -11.305 -9.894 1.00 72.81 178 ASP A O 1
ATOM 1351 N N . TYR A 1 179 ? -8.369 -10.665 -11.030 1.00 86.38 179 TYR A N 1
ATOM 1352 C CA . TYR A 1 179 ? -7.939 -9.274 -11.132 1.00 86.38 179 TYR A CA 1
ATOM 1353 C C . TYR A 1 179 ? -8.118 -8.476 -9.842 1.00 86.38 179 TYR A C 1
ATOM 1355 O O . TYR A 1 179 ? -8.824 -8.855 -8.902 1.00 86.38 179 TYR A O 1
ATOM 1363 N N . LEU A 1 180 ? -7.464 -7.317 -9.805 1.00 87.56 180 LEU A N 1
ATOM 1364 C CA . LEU A 1 180 ? -7.773 -6.289 -8.824 1.00 87.56 180 LEU A CA 1
ATOM 1365 C C . LEU A 1 180 ? -9.176 -5.699 -9.070 1.00 87.56 180 LEU A C 1
ATOM 1367 O O . LEU A 1 180 ? -9.569 -5.521 -10.229 1.00 87.56 180 LEU A O 1
ATOM 1371 N N . PRO A 1 181 ? -9.939 -5.377 -8.003 1.00 86.75 181 PRO A N 1
ATOM 1372 C CA . PRO A 1 181 ? -11.314 -4.912 -8.143 1.00 86.75 181 PRO A CA 1
ATOM 1373 C C . PRO A 1 181 ? -11.397 -3.636 -8.979 1.00 86.75 181 PRO A C 1
ATOM 1375 O O . PRO A 1 181 ? -10.754 -2.639 -8.662 1.00 86.75 181 PRO A O 1
ATOM 1378 N N . GLU A 1 182 ? -12.241 -3.642 -10.010 1.00 86.44 182 GLU A N 1
ATOM 1379 C CA . GLU A 1 182 ? -12.347 -2.543 -10.975 1.00 86.44 182 GLU A CA 1
ATOM 1380 C C . GLU A 1 182 ? -12.604 -1.182 -10.325 1.00 86.44 182 GLU A C 1
ATOM 1382 O O . GLU A 1 182 ? -11.904 -0.212 -10.605 1.00 86.44 182 GLU A O 1
ATOM 1387 N N . ARG A 1 183 ? -13.549 -1.130 -9.380 1.00 87.38 183 ARG A N 1
ATOM 1388 C CA . ARG A 1 183 ? -13.935 0.109 -8.689 1.00 87.38 183 ARG A CA 1
ATOM 1389 C C . ARG A 1 183 ? -12.799 0.754 -7.897 1.00 87.38 183 ARG A C 1
ATOM 1391 O O . ARG A 1 183 ? -12.819 1.962 -7.701 1.00 87.38 183 ARG A O 1
ATOM 1398 N N . THR A 1 184 ? -11.841 -0.032 -7.409 1.00 89.50 184 THR A N 1
ATOM 1399 C CA . THR A 1 184 ? -10.706 0.469 -6.618 1.00 89.50 184 THR A CA 1
ATOM 1400 C C . THR A 1 184 ? -9.383 0.380 -7.370 1.00 89.50 184 THR A C 1
ATOM 1402 O O . THR A 1 184 ? -8.352 0.749 -6.812 1.00 89.50 184 THR A O 1
ATOM 1405 N N . ARG A 1 185 ? -9.396 -0.059 -8.638 1.00 90.56 185 ARG A N 1
ATOM 1406 C CA . ARG A 1 185 ? -8.198 -0.306 -9.452 1.00 90.56 185 ARG A CA 1
ATOM 1407 C C . ARG A 1 185 ? -7.290 0.918 -9.521 1.00 90.56 185 ARG A C 1
ATOM 1409 O O . ARG A 1 185 ? -6.093 0.761 -9.343 1.00 90.56 185 ARG A O 1
ATOM 1416 N N . GLY A 1 186 ? -7.852 2.121 -9.664 1.00 93.38 186 GLY A N 1
ATOM 1417 C CA . GLY A 1 186 ? -7.074 3.367 -9.642 1.00 93.38 186 GLY A CA 1
ATOM 1418 C C . GLY A 1 186 ? -6.239 3.529 -8.365 1.00 93.38 186 GLY A C 1
ATOM 1419 O O . GLY A 1 186 ? -5.032 3.719 -8.443 1.00 93.38 186 GLY A O 1
ATOM 1420 N N . ALA A 1 187 ? -6.840 3.320 -7.189 1.00 94.38 187 ALA A N 1
ATOM 1421 C CA . ALA A 1 187 ? -6.131 3.425 -5.910 1.00 94.38 187 ALA A CA 1
ATOM 1422 C C . ALA A 1 187 ? -5.029 2.360 -5.746 1.00 94.38 187 ALA A C 1
ATOM 1424 O O . ALA A 1 187 ? -3.996 2.628 -5.126 1.00 94.38 187 ALA A O 1
ATOM 1425 N N . TRP A 1 188 ? -5.241 1.163 -6.307 1.00 95.56 188 TRP A N 1
ATOM 1426 C CA . TRP A 1 188 ? -4.212 0.126 -6.385 1.00 95.56 188 TRP A CA 1
ATOM 1427 C C . TRP A 1 188 ? -3.077 0.520 -7.331 1.00 95.56 188 TRP A C 1
ATOM 1429 O O . TRP A 1 188 ? -1.923 0.365 -6.951 1.00 95.56 188 TRP A O 1
ATOM 1439 N N . CYS A 1 189 ? -3.377 1.049 -8.521 1.00 96.12 189 CYS A N 1
ATOM 1440 C CA . CYS A 1 189 ? -2.368 1.533 -9.466 1.00 96.12 189 CYS A CA 1
ATOM 1441 C C . CYS A 1 189 ? -1.521 2.655 -8.855 1.00 96.12 189 CYS A C 1
ATOM 1443 O O . CYS A 1 189 ? -0.300 2.601 -8.955 1.00 96.12 189 CYS A O 1
ATOM 1445 N N . ASP A 1 190 ? -2.139 3.603 -8.145 1.00 96.12 190 ASP A N 1
ATOM 1446 C CA . ASP A 1 190 ? -1.418 4.656 -7.422 1.00 96.12 190 ASP A CA 1
ATOM 1447 C C . ASP A 1 190 ? -0.460 4.059 -6.384 1.00 96.12 190 ASP A C 1
ATOM 1449 O O . ASP A 1 190 ? 0.722 4.389 -6.346 1.00 96.12 190 ASP A O 1
ATOM 1453 N N . ALA A 1 191 ? -0.955 3.124 -5.566 1.00 96.50 191 ALA A N 1
ATOM 1454 C CA . ALA A 1 191 ? -0.142 2.453 -4.557 1.00 96.50 191 ALA A CA 1
ATOM 1455 C C . ALA A 1 191 ? 1.006 1.633 -5.170 1.00 96.50 191 ALA A C 1
ATOM 1457 O O . ALA A 1 191 ? 2.116 1.638 -4.637 1.00 96.50 191 ALA A O 1
ATOM 1458 N N . LEU A 1 192 ? 0.750 0.940 -6.283 1.00 97.31 192 LEU A N 1
ATOM 1459 C CA . LEU A 1 192 ? 1.758 0.182 -7.022 1.00 97.31 192 LEU A CA 1
ATOM 1460 C C . LEU A 1 192 ? 2.820 1.104 -7.605 1.00 97.31 192 LEU A C 1
ATOM 1462 O O . LEU A 1 192 ? 3.999 0.788 -7.494 1.00 97.31 192 LEU A O 1
ATOM 1466 N N . LEU A 1 193 ? 2.429 2.248 -8.165 1.00 96.81 193 LEU A N 1
ATOM 1467 C CA . LEU A 1 193 ? 3.372 3.220 -8.702 1.00 96.81 193 LEU A CA 1
ATOM 1468 C C . LEU A 1 193 ? 4.267 3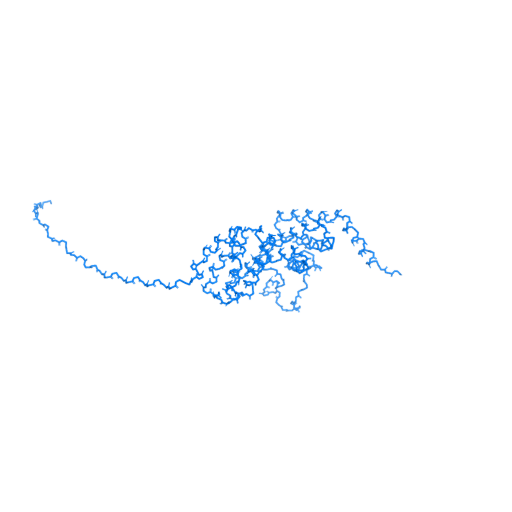.803 -7.605 1.00 96.81 193 LEU A C 1
ATOM 1470 O O . LEU A 1 193 ? 5.475 3.887 -7.794 1.00 96.81 193 LEU A O 1
ATOM 1474 N N . GLU A 1 194 ? 3.714 4.126 -6.432 1.00 95.88 194 GLU A N 1
ATOM 1475 C CA . GLU A 1 194 ? 4.521 4.564 -5.286 1.00 95.88 194 GLU A CA 1
ATOM 1476 C C . GLU A 1 194 ? 5.496 3.470 -4.806 1.00 95.88 194 GLU A C 1
ATOM 1478 O O . GLU A 1 194 ? 6.607 3.775 -4.371 1.00 95.88 194 GLU A O 1
ATOM 1483 N N . CYS A 1 195 ? 5.106 2.191 -4.869 1.00 96.25 195 CYS A N 1
ATOM 1484 C CA . CYS A 1 195 ? 6.006 1.077 -4.555 1.00 96.25 195 CYS A CA 1
ATOM 1485 C C . CYS A 1 195 ? 7.091 0.900 -5.627 1.00 96.25 195 CYS A C 1
ATOM 1487 O O . CYS A 1 195 ? 8.248 0.649 -5.292 1.00 96.25 195 CYS A O 1
ATOM 1489 N N . LEU A 1 196 ? 6.734 1.052 -6.905 1.00 95.88 196 LEU A N 1
ATOM 1490 C CA . LEU A 1 196 ? 7.670 1.002 -8.026 1.00 95.88 196 LEU A CA 1
ATOM 1491 C C . LEU A 1 196 ? 8.699 2.126 -7.941 1.00 95.88 196 LEU A C 1
ATOM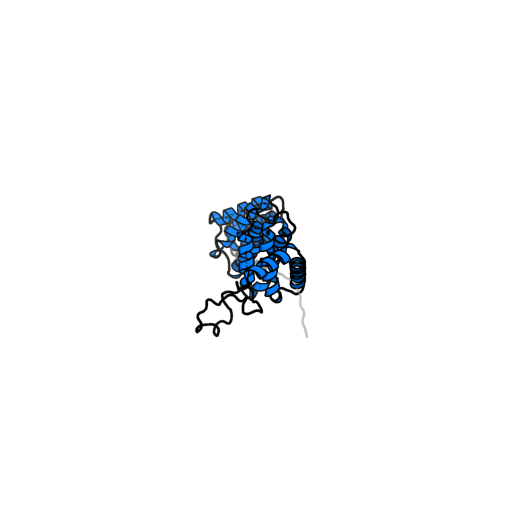 1493 O O . LEU A 1 196 ? 9.874 1.851 -8.125 1.00 95.88 196 LEU A O 1
ATOM 1497 N N . ASP A 1 197 ? 8.298 3.344 -7.583 1.00 95.00 197 ASP A N 1
ATOM 1498 C CA . ASP A 1 197 ? 9.216 4.471 -7.369 1.00 95.00 197 ASP A CA 1
ATOM 1499 C C . ASP A 1 197 ? 10.283 4.133 -6.311 1.00 95.00 197 ASP A C 1
ATOM 1501 O O . ASP A 1 197 ? 11.489 4.272 -6.534 1.00 95.00 197 ASP A O 1
ATOM 1505 N N . VAL A 1 198 ? 9.850 3.554 -5.185 1.00 93.50 198 VAL A N 1
ATOM 1506 C CA . VAL A 1 198 ? 10.759 3.064 -4.140 1.00 93.50 198 VAL A CA 1
ATOM 1507 C C . VAL A 1 198 ? 11.680 1.961 -4.673 1.00 93.50 198 VAL A C 1
ATOM 1509 O O . VAL A 1 198 ? 12.883 1.997 -4.406 1.00 93.50 198 VAL A O 1
ATOM 1512 N N . ALA A 1 199 ? 11.160 1.001 -5.439 1.00 92.38 199 ALA A N 1
ATOM 1513 C CA . ALA A 1 199 ? 11.961 -0.067 -6.033 1.00 92.38 199 ALA A CA 1
ATOM 1514 C C . ALA A 1 199 ? 12.984 0.475 -7.049 1.00 92.38 199 ALA A C 1
ATOM 1516 O O . ALA A 1 199 ? 14.162 0.130 -6.981 1.00 92.38 199 ALA A O 1
ATOM 1517 N N . VAL A 1 200 ? 12.579 1.376 -7.944 1.00 91.69 200 VAL A N 1
ATOM 1518 C CA . VAL A 1 200 ? 13.440 1.996 -8.961 1.00 91.69 200 VAL A CA 1
ATOM 1519 C C . VAL A 1 200 ? 14.534 2.841 -8.315 1.00 91.69 200 VAL A C 1
ATOM 1521 O O . VAL A 1 200 ? 15.679 2.785 -8.757 1.00 91.69 200 VAL A O 1
ATOM 1524 N N . SER A 1 201 ? 14.258 3.524 -7.199 1.00 88.56 201 SER A N 1
ATOM 1525 C CA . SER A 1 201 ? 15.298 4.245 -6.449 1.00 88.56 201 SER A CA 1
ATOM 1526 C C . SER A 1 201 ? 16.448 3.337 -5.976 1.00 88.56 201 SER A C 1
ATOM 1528 O O . SER A 1 201 ? 17.576 3.796 -5.797 1.00 88.56 201 SER A O 1
ATOM 1530 N N . ARG A 1 202 ? 16.199 2.025 -5.824 1.00 82.19 202 ARG A N 1
ATOM 1531 C CA . ARG A 1 202 ? 17.222 1.023 -5.480 1.00 82.19 202 ARG A CA 1
ATOM 1532 C C . ARG A 1 202 ? 18.077 0.603 -6.671 1.00 82.19 202 ARG A C 1
ATOM 1534 O O . ARG A 1 202 ? 19.185 0.122 -6.452 1.00 82.19 202 ARG A O 1
ATOM 1541 N N . PHE A 1 203 ? 17.609 0.807 -7.901 1.00 78.81 203 PHE A N 1
ATOM 1542 C CA . PHE A 1 203 ? 18.302 0.397 -9.125 1.00 78.81 203 PHE A CA 1
ATOM 1543 C C . PHE A 1 203 ? 19.678 1.057 -9.282 1.00 78.81 203 PHE A C 1
ATOM 1545 O O . PHE A 1 203 ? 20.660 0.395 -9.630 1.00 78.81 203 PHE A O 1
ATOM 1552 N N . ALA A 1 204 ? 19.750 2.356 -8.979 1.00 71.62 204 ALA A N 1
ATOM 1553 C CA . ALA A 1 204 ? 20.984 3.143 -8.998 1.00 71.62 204 ALA A CA 1
ATOM 1554 C C . ALA A 1 204 ? 21.826 2.985 -7.715 1.00 71.62 204 ALA A C 1
ATOM 1556 O O . ALA A 1 204 ? 22.922 3.533 -7.621 1.00 71.62 204 ALA A O 1
ATOM 1557 N N . GLY A 1 205 ? 21.316 2.256 -6.719 1.00 75.25 205 GLY A N 1
ATOM 1558 C CA . GLY A 1 205 ? 21.985 2.040 -5.444 1.00 75.25 205 GLY A CA 1
ATOM 1559 C C . GLY A 1 205 ? 23.127 1.014 -5.508 1.00 75.25 205 GLY A C 1
ATOM 1560 O O . GLY A 1 205 ? 23.375 0.389 -6.541 1.00 75.25 205 GLY A O 1
ATOM 1561 N N . PRO A 1 206 ? 23.807 0.776 -4.371 1.00 75.75 206 PRO A N 1
ATOM 1562 C CA . PRO A 1 206 ? 24.927 -0.169 -4.279 1.00 75.75 206 PRO A CA 1
ATOM 1563 C C . PRO A 1 206 ? 24.495 -1.643 -4.400 1.00 75.75 206 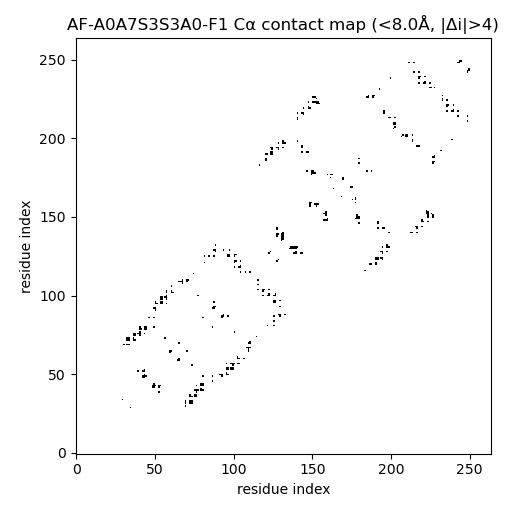PRO A C 1
ATOM 1565 O O . PRO A 1 206 ? 25.325 -2.537 -4.552 1.00 75.75 206 PRO A O 1
ATOM 1568 N N . HIS A 1 207 ? 23.194 -1.920 -4.323 1.00 76.81 207 HIS A N 1
ATOM 1569 C CA . HIS A 1 207 ? 22.635 -3.266 -4.301 1.00 76.81 207 HIS A CA 1
ATOM 1570 C C . HIS A 1 207 ? 22.433 -3.810 -5.718 1.00 76.81 207 HIS A C 1
ATOM 1572 O O . HIS A 1 207 ? 21.330 -3.792 -6.258 1.00 76.81 207 HIS A O 1
ATOM 1578 N N . LEU A 1 208 ? 23.506 -4.333 -6.315 1.00 79.00 208 LEU A N 1
ATOM 1579 C CA . LEU A 1 208 ? 23.481 -4.896 -7.672 1.00 79.00 208 LEU A CA 1
ATOM 1580 C C . LEU A 1 208 ? 22.449 -6.022 -7.845 1.00 79.00 208 LEU A C 1
ATOM 1582 O O . LEU A 1 208 ? 21.871 -6.146 -8.923 1.00 79.00 208 LEU A O 1
ATOM 1586 N N . TRP A 1 209 ? 22.181 -6.790 -6.781 1.00 82.00 209 TRP A N 1
ATOM 1587 C CA . TRP A 1 209 ? 21.172 -7.855 -6.771 1.00 82.00 209 TRP A CA 1
ATOM 1588 C C . TRP A 1 209 ? 19.750 -7.330 -7.048 1.00 82.00 209 TRP A C 1
ATOM 1590 O O . TRP A 1 209 ? 18.926 -8.072 -7.568 1.00 82.00 209 TRP A O 1
ATOM 1600 N N . ALA A 1 210 ? 19.460 -6.052 -6.768 1.00 83.19 210 ALA A N 1
ATOM 1601 C CA . ALA A 1 210 ? 18.127 -5.472 -6.950 1.00 83.19 210 ALA A CA 1
ATOM 1602 C C . ALA A 1 210 ? 17.804 -5.165 -8.419 1.00 83.19 210 ALA A C 1
ATOM 1604 O O . ALA A 1 210 ? 16.641 -5.024 -8.786 1.00 83.19 210 ALA A O 1
ATOM 1605 N N . ARG A 1 211 ? 18.821 -5.047 -9.279 1.00 86.12 211 ARG A N 1
ATOM 1606 C CA . ARG A 1 211 ? 18.654 -4.682 -10.694 1.00 86.12 211 ARG A CA 1
ATOM 1607 C C . ARG A 1 211 ? 17.767 -5.652 -11.487 1.00 86.12 211 ARG A C 1
ATOM 1609 O O . ARG A 1 211 ? 16.852 -5.157 -12.143 1.00 86.12 211 ARG A O 1
ATOM 1616 N N . PRO A 1 212 ? 17.979 -6.985 -11.459 1.00 86.75 212 PRO A N 1
ATOM 1617 C CA . PRO A 1 212 ? 17.088 -7.921 -12.152 1.00 86.75 212 PRO A CA 1
ATOM 1618 C C . PRO A 1 212 ? 15.641 -7.865 -11.635 1.00 86.75 212 PRO A C 1
ATOM 1620 O O . PRO A 1 212 ? 14.706 -7.916 -12.436 1.00 86.75 212 PRO A O 1
ATOM 1623 N N . GLU A 1 213 ? 15.448 -7.686 -10.327 1.00 89.94 213 GLU A N 1
ATOM 1624 C CA . GLU A 1 213 ? 14.119 -7.564 -9.715 1.00 89.94 213 GL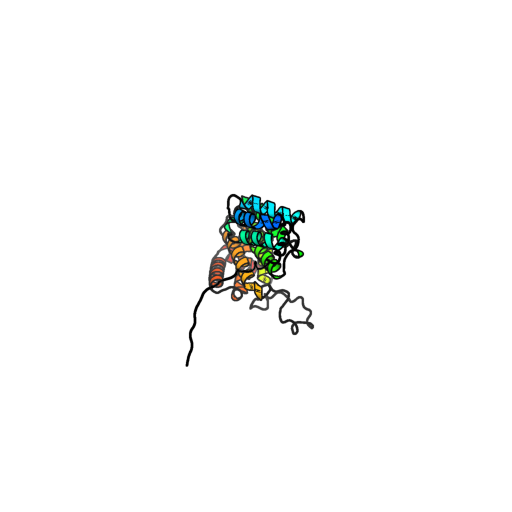U A CA 1
ATOM 1625 C C . GLU A 1 213 ? 13.394 -6.297 -10.185 1.00 89.94 213 GLU A C 1
ATOM 1627 O O . GLU A 1 213 ? 12.270 -6.356 -10.686 1.00 89.94 213 GLU A O 1
ATOM 1632 N N . VAL A 1 214 ? 14.062 -5.141 -10.120 1.00 91.19 214 VAL A N 1
ATOM 1633 C CA . VAL A 1 214 ? 13.511 -3.871 -10.614 1.00 91.19 214 VAL A CA 1
ATOM 1634 C C . VAL A 1 214 ? 13.221 -3.943 -12.112 1.00 91.19 214 VAL A C 1
ATOM 1636 O O . VAL A 1 214 ? 12.149 -3.522 -12.538 1.00 91.19 214 VAL A O 1
ATOM 1639 N N . ASN A 1 215 ? 14.123 -4.518 -12.914 1.00 90.44 215 ASN A N 1
ATOM 1640 C CA . ASN A 1 215 ? 13.903 -4.699 -14.351 1.00 90.44 215 ASN A CA 1
ATOM 1641 C C . ASN A 1 215 ? 12.635 -5.509 -14.632 1.00 90.44 215 ASN A C 1
ATOM 1643 O O . ASN A 1 215 ? 11.873 -5.164 -15.536 1.00 90.44 215 ASN A O 1
ATOM 1647 N N . THR A 1 216 ? 12.404 -6.566 -13.854 1.00 91.50 216 THR A N 1
ATOM 1648 C CA . THR A 1 216 ? 11.199 -7.394 -13.960 1.00 91.50 216 THR A CA 1
ATOM 1649 C C . THR A 1 216 ? 9.951 -6.588 -13.614 1.00 91.50 216 THR A C 1
ATOM 1651 O O . THR A 1 216 ? 8.976 -6.624 -14.362 1.00 91.50 216 THR A O 1
ATOM 1654 N N . LEU A 1 217 ? 9.980 -5.820 -12.521 1.00 94.75 217 LEU A N 1
ATOM 1655 C CA . LEU A 1 217 ? 8.852 -4.980 -12.116 1.00 94.75 217 LEU A CA 1
ATOM 1656 C C . LEU A 1 217 ? 8.518 -3.893 -13.144 1.00 94.75 217 LEU A C 1
ATOM 1658 O O . LEU A 1 217 ? 7.350 -3.724 -13.487 1.00 94.75 217 LEU A O 1
ATOM 1662 N N . VAL A 1 218 ? 9.528 -3.181 -13.653 1.00 94.19 218 VAL A N 1
ATOM 1663 C CA . VAL A 1 218 ? 9.351 -2.128 -14.666 1.00 94.19 218 VAL A CA 1
ATOM 1664 C C . VAL A 1 218 ? 8.766 -2.717 -15.947 1.00 94.19 218 VAL A C 1
ATOM 1666 O O . VAL A 1 218 ? 7.780 -2.189 -16.456 1.00 94.19 218 VAL A O 1
ATOM 1669 N N . L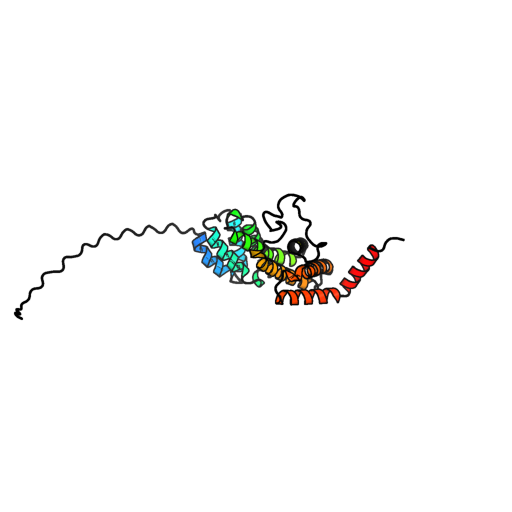YS A 1 219 ? 9.284 -3.866 -16.406 1.00 91.81 219 LYS A N 1
ATOM 1670 C CA . LYS A 1 219 ? 8.735 -4.570 -17.571 1.00 91.81 219 LYS A CA 1
ATOM 1671 C C . LYS A 1 219 ? 7.264 -4.957 -17.359 1.00 91.81 219 LYS A C 1
ATOM 1673 O O . LYS A 1 219 ? 6.423 -4.637 -18.196 1.00 91.81 219 LYS A O 1
ATOM 1678 N N . LEU A 1 220 ? 6.935 -5.583 -16.222 1.00 93.25 220 LEU A N 1
ATOM 1679 C CA . LEU A 1 220 ? 5.557 -5.973 -15.888 1.00 93.25 220 LEU A CA 1
ATOM 1680 C C . LEU A 1 220 ? 4.604 -4.772 -15.842 1.00 93.25 220 LEU A C 1
ATOM 1682 O O . LEU A 1 220 ? 3.442 -4.897 -16.238 1.00 93.25 220 LEU A O 1
ATOM 1686 N N . ALA A 1 221 ? 5.074 -3.629 -15.337 1.00 94.44 221 ALA A N 1
ATOM 1687 C CA . ALA A 1 221 ? 4.300 -2.396 -15.286 1.00 94.44 221 ALA A CA 1
ATOM 1688 C C . ALA A 1 221 ? 4.097 -1.789 -16.683 1.00 94.44 221 ALA A C 1
ATOM 1690 O O . ALA A 1 221 ? 2.980 -1.386 -17.007 1.00 94.44 221 ALA A O 1
ATOM 1691 N N . ALA A 1 222 ? 5.129 -1.791 -17.534 1.00 92.25 222 ALA A N 1
ATOM 1692 C CA . ALA A 1 222 ? 5.056 -1.310 -18.913 1.00 92.25 222 ALA A CA 1
ATOM 1693 C C . ALA A 1 222 ? 4.063 -2.125 -19.763 1.00 92.25 222 ALA A C 1
ATOM 1695 O O . ALA A 1 222 ? 3.232 -1.550 -20.467 1.00 92.25 222 ALA A O 1
ATOM 1696 N N . GLU A 1 223 ? 4.061 -3.455 -19.621 1.00 91.31 223 GLU A N 1
ATOM 1697 C CA . GLU A 1 223 ? 3.079 -4.363 -20.247 1.00 91.31 223 GLU A CA 1
ATOM 1698 C C . GLU A 1 223 ? 1.625 -4.044 -19.853 1.00 91.31 223 GLU A C 1
ATOM 1700 O O . GLU A 1 223 ? 0.682 -4.382 -20.567 1.00 91.31 223 GLU A O 1
ATOM 1705 N N . ARG A 1 224 ? 1.426 -3.390 -18.704 1.00 93.31 224 ARG A N 1
ATOM 1706 C CA . ARG A 1 224 ? 0.112 -3.085 -18.112 1.00 93.31 224 ARG A CA 1
ATOM 1707 C C . ARG A 1 224 ? -0.159 -1.589 -18.035 1.00 93.31 224 ARG A C 1
ATOM 1709 O O . ARG A 1 224 ? -1.076 -1.156 -17.336 1.00 93.31 224 ARG A O 1
ATOM 1716 N N . ARG A 1 225 ? 0.594 -0.782 -18.789 1.00 92.19 225 ARG A N 1
ATOM 1717 C CA . ARG A 1 225 ? 0.538 0.689 -18.761 1.00 92.19 225 ARG A CA 1
ATOM 1718 C C . ARG A 1 225 ? -0.863 1.262 -18.976 1.00 92.19 225 ARG A C 1
ATOM 1720 O O . ARG A 1 225 ? -1.188 2.301 -18.414 1.00 92.19 225 ARG A O 1
ATOM 1727 N N . ARG A 1 226 ? -1.729 0.573 -19.733 1.00 91.19 226 ARG A N 1
ATOM 1728 C CA . ARG A 1 226 ? -3.117 1.010 -19.975 1.00 91.19 226 ARG A CA 1
ATOM 1729 C C . ARG A 1 226 ? -3.968 1.061 -18.702 1.00 91.19 226 ARG A C 1
ATOM 1731 O O . ARG A 1 226 ? -4.962 1.778 -18.679 1.00 91.19 226 ARG A O 1
ATOM 1738 N N . CYS A 1 227 ? -3.568 0.353 -17.644 1.00 91.44 227 CYS A N 1
ATOM 1739 C CA . CYS A 1 227 ? -4.223 0.404 -16.336 1.00 91.44 227 CYS A CA 1
ATOM 1740 C C . CYS A 1 227 ? -3.872 1.658 -15.518 1.00 91.44 227 CYS A C 1
ATOM 1742 O O . CYS A 1 227 ? -4.510 1.909 -14.495 1.00 91.44 227 CYS A O 1
ATOM 1744 N N . PHE A 1 228 ? -2.867 2.425 -15.941 1.00 94.94 228 PHE A N 1
ATOM 1745 C CA . PHE A 1 228 ? -2.386 3.627 -15.267 1.00 94.94 228 PHE A CA 1
ATOM 1746 C C . PHE A 1 228 ? -2.904 4.887 -15.970 1.00 94.94 228 PHE A C 1
ATOM 1748 O O . PHE A 1 228 ? -3.234 4.868 -17.158 1.00 94.94 228 PHE A O 1
ATOM 1755 N N . THR A 1 229 ? -2.977 6.003 -15.244 1.00 95.44 229 THR A N 1
ATOM 1756 C CA . THR A 1 229 ? -3.368 7.303 -15.818 1.00 95.44 229 THR A CA 1
ATOM 1757 C C . THR A 1 229 ? -2.291 7.838 -16.771 1.00 95.44 229 THR A C 1
ATOM 1759 O O . THR A 1 229 ? -1.142 7.411 -16.711 1.00 95.44 229 THR A O 1
ATOM 1762 N N . ARG A 1 230 ? -2.628 8.796 -17.648 1.00 95.50 230 ARG A N 1
ATOM 1763 C CA . ARG A 1 230 ? -1.664 9.371 -18.611 1.00 95.50 230 ARG A CA 1
ATOM 1764 C C . ARG A 1 230 ? -0.367 9.890 -17.962 1.00 95.50 230 ARG A C 1
ATOM 1766 O O . ARG A 1 230 ? 0.689 9.463 -18.416 1.00 95.50 230 ARG A O 1
ATOM 1773 N N . PRO A 1 231 ? -0.405 10.681 -16.871 1.00 96.19 231 PRO A N 1
ATOM 1774 C CA . PRO A 1 231 ? 0.828 11.121 -16.210 1.00 96.19 231 PRO A CA 1
ATOM 1775 C C . PRO A 1 231 ? 1.660 9.957 -15.652 1.00 96.19 231 PRO A C 1
ATOM 1777 O O . PRO A 1 231 ? 2.883 9.992 -15.656 1.00 96.19 231 PRO A O 1
ATOM 1780 N N . GLN A 1 232 ? 1.004 8.895 -15.182 1.00 95.94 232 GLN A N 1
ATOM 1781 C CA . GLN A 1 232 ? 1.690 7.710 -14.667 1.00 95.94 232 GLN A CA 1
ATOM 1782 C C . GLN A 1 232 ? 2.310 6.879 -15.797 1.00 95.94 232 GLN A C 1
ATOM 1784 O O . GLN A 1 232 ? 3.389 6.327 -15.617 1.00 95.94 232 GLN A O 1
ATOM 1789 N N . GLN A 1 233 ? 1.659 6.811 -16.963 1.00 95.75 233 GLN A N 1
ATOM 1790 C CA . GLN A 1 233 ? 2.212 6.163 -18.155 1.00 95.75 233 GLN A CA 1
ATOM 1791 C C . GLN A 1 233 ? 3.526 6.822 -18.581 1.00 95.75 233 GLN A C 1
ATOM 1793 O O . GLN A 1 233 ? 4.481 6.109 -18.849 1.00 95.75 233 GLN A O 1
ATOM 1798 N N . GLU A 1 234 ? 3.609 8.154 -18.555 1.00 95.56 234 GLU A N 1
ATOM 1799 C CA . GLU A 1 234 ? 4.845 8.884 -18.879 1.00 95.56 234 GLU A CA 1
ATOM 1800 C C . GLU A 1 234 ? 5.998 8.521 -17.929 1.00 95.56 234 GLU A C 1
ATOM 1802 O O . GLU A 1 234 ? 7.131 8.318 -18.367 1.00 95.56 234 GLU A O 1
ATOM 1807 N N . VAL A 1 235 ? 5.708 8.370 -16.630 1.00 95.81 235 VAL A N 1
ATOM 1808 C CA . VAL A 1 235 ? 6.689 7.900 -15.637 1.00 95.81 235 VAL A CA 1
ATOM 1809 C C . VAL A 1 235 ? 7.151 6.474 -15.953 1.00 95.81 235 VAL A C 1
ATOM 1811 O O . VAL A 1 235 ? 8.353 6.203 -15.950 1.00 95.81 235 VAL A O 1
ATOM 1814 N N . LEU A 1 236 ? 6.214 5.570 -16.264 1.00 94.88 236 LEU A N 1
ATOM 1815 C CA . LEU A 1 236 ? 6.525 4.185 -16.629 1.00 94.88 236 LEU A CA 1
ATOM 1816 C C . LEU A 1 236 ? 7.356 4.101 -17.915 1.00 94.88 236 LEU A C 1
ATOM 1818 O O . LEU A 1 236 ? 8.329 3.351 -17.950 1.00 94.88 236 LEU A O 1
ATOM 1822 N N . ASP A 1 237 ? 7.015 4.882 -18.940 1.00 93.69 237 ASP A N 1
ATOM 1823 C CA . ASP A 1 237 ? 7.758 4.946 -20.202 1.00 93.69 237 ASP A CA 1
ATOM 1824 C C . ASP A 1 237 ? 9.185 5.477 -19.966 1.00 93.69 237 ASP A C 1
ATOM 1826 O O . ASP A 1 237 ? 10.147 4.969 -20.547 1.00 93.69 237 ASP A O 1
ATOM 1830 N N . GLY A 1 238 ? 9.350 6.440 -19.051 1.00 94.00 238 GLY A N 1
ATOM 1831 C CA . GLY A 1 238 ? 10.660 6.920 -18.608 1.00 94.00 238 GLY A CA 1
ATOM 1832 C C . GLY A 1 238 ? 11.505 5.824 -17.951 1.00 94.00 238 GLY A C 1
ATOM 1833 O O . GLY A 1 238 ? 12.667 5.632 -18.321 1.00 94.00 238 GLY A O 1
ATOM 1834 N N . TRP A 1 239 ? 10.932 5.069 -17.009 1.00 94.00 239 TRP A N 1
ATOM 1835 C CA . TRP A 1 239 ? 11.619 3.942 -16.365 1.00 94.00 239 TRP A CA 1
ATOM 1836 C C . TRP A 1 239 ? 11.941 2.813 -17.349 1.00 94.00 239 TRP A C 1
ATOM 1838 O O . TRP A 1 239 ? 13.033 2.247 -17.301 1.00 94.00 239 TRP A O 1
ATOM 1848 N N . GLU A 1 240 ? 11.031 2.507 -18.270 1.00 91.25 240 GLU A N 1
ATOM 1849 C CA . GLU A 1 240 ? 11.226 1.490 -19.304 1.00 91.25 240 GLU A CA 1
ATOM 1850 C C . GLU A 1 240 ? 12.334 1.889 -20.289 1.00 91.25 240 GLU A C 1
ATOM 1852 O O . GLU A 1 240 ? 13.205 1.077 -20.610 1.00 91.25 240 GLU A O 1
ATOM 1857 N N . GLY A 1 241 ? 12.385 3.158 -20.702 1.00 88.81 241 GLY A N 1
ATOM 1858 C CA . GLY A 1 241 ? 13.477 3.685 -21.521 1.00 88.81 241 GLY A CA 1
ATOM 1859 C C . GLY A 1 241 ? 14.835 3.578 -20.819 1.00 88.81 241 GLY A C 1
ATOM 1860 O O . GLY A 1 241 ? 15.812 3.118 -21.414 1.00 88.81 241 GLY A O 1
ATOM 1861 N N . GLN A 1 242 ? 14.897 3.923 -19.527 1.00 87.06 242 GLN A N 1
ATOM 1862 C CA . GLN A 1 242 ? 16.108 3.757 -18.712 1.00 87.06 242 GLN A CA 1
ATOM 1863 C C . GLN A 1 242 ? 16.523 2.285 -18.600 1.00 87.06 242 GLN A C 1
ATOM 1865 O O . GLN A 1 242 ? 17.703 1.966 -18.766 1.00 87.06 242 GLN A O 1
ATOM 1870 N N . ARG A 1 243 ? 15.561 1.381 -18.378 1.00 86.81 243 ARG A N 1
ATOM 1871 C CA . ARG A 1 243 ? 15.782 -0.070 -18.330 1.00 86.81 243 ARG A CA 1
ATOM 1872 C C . ARG A 1 243 ? 16.439 -0.572 -19.615 1.00 86.81 243 ARG A C 1
ATOM 1874 O O . ARG A 1 243 ? 17.448 -1.269 -19.530 1.00 86.81 243 ARG A O 1
ATOM 1881 N N . GLN A 1 244 ? 15.903 -0.209 -20.780 1.00 84.06 244 GLN A N 1
ATOM 1882 C CA . GLN A 1 244 ? 16.402 -0.641 -22.095 1.00 84.06 244 GLN A CA 1
ATOM 1883 C C . GLN A 1 244 ? 17.767 -0.029 -22.454 1.00 84.06 244 GLN A C 1
ATOM 1885 O O . GLN A 1 244 ? 18.602 -0.666 -23.107 1.00 84.06 244 GLN A O 1
ATOM 1890 N N . ALA A 1 245 ? 18.017 1.209 -22.023 1.00 83.06 245 ALA A N 1
ATOM 1891 C CA . ALA A 1 245 ? 19.294 1.883 -22.232 1.00 83.06 245 ALA A CA 1
ATOM 1892 C C . ALA A 1 245 ? 20.414 1.325 -21.336 1.00 83.06 245 ALA A C 1
ATOM 1894 O O . ALA A 1 245 ? 21.589 1.417 -21.695 1.00 83.06 245 ALA A O 1
ATOM 1895 N N . HIS A 1 246 ? 20.075 0.742 -20.182 1.00 77.62 246 HIS A N 1
ATOM 1896 C CA . HIS A 1 246 ? 21.069 0.334 -19.200 1.00 77.62 246 HIS A CA 1
ATOM 1897 C C . HIS A 1 246 ? 21.890 -0.891 -19.668 1.00 77.62 246 HIS A C 1
ATOM 1899 O O . HIS A 1 246 ? 21.323 -1.940 -19.992 1.00 77.62 246 HIS A O 1
ATOM 1905 N N . PRO A 1 247 ? 23.237 -0.829 -19.641 1.00 71.62 247 PRO A N 1
ATOM 1906 C CA . PRO A 1 247 ? 24.100 -1.887 -20.178 1.00 71.62 247 PRO A CA 1
ATOM 1907 C C . PRO A 1 247 ? 23.932 -3.235 -19.464 1.00 71.62 247 PRO A C 1
ATOM 1909 O O . PRO A 1 247 ? 24.021 -4.282 -20.101 1.00 71.62 247 PRO A O 1
ATOM 1912 N N . ALA A 1 248 ? 23.617 -3.229 -18.163 1.00 66.44 248 ALA A N 1
ATOM 1913 C CA . ALA A 1 248 ? 23.338 -4.465 -17.424 1.00 66.44 248 ALA A CA 1
ATOM 1914 C C . ALA A 1 248 ? 22.078 -5.195 -17.929 1.00 66.44 248 ALA A C 1
ATOM 1916 O O . ALA A 1 248 ? 22.035 -6.419 -17.890 1.00 66.44 248 ALA A O 1
ATOM 1917 N N . THR A 1 249 ? 21.075 -4.468 -18.433 1.00 66.50 249 THR A N 1
ATOM 1918 C CA . THR A 1 249 ? 19.868 -5.078 -19.010 1.00 66.50 249 THR A CA 1
ATOM 1919 C C . THR A 1 249 ? 20.197 -5.744 -20.339 1.00 66.50 249 THR A C 1
ATOM 1921 O O . THR A 1 249 ? 19.844 -6.898 -20.542 1.00 66.50 249 THR A O 1
ATOM 1924 N N . ARG A 1 250 ? 20.979 -5.074 -21.197 1.00 66.31 250 ARG A N 1
ATOM 1925 C CA . ARG A 1 250 ? 21.447 -5.657 -22.465 1.00 66.31 250 ARG A CA 1
ATOM 1926 C C . ARG A 1 250 ? 22.255 -6.937 -22.254 1.00 66.31 250 ARG A C 1
ATOM 1928 O O . ARG A 1 250 ? 22.102 -7.880 -23.020 1.00 66.31 250 ARG A O 1
ATOM 1935 N N . ALA A 1 251 ? 23.083 -6.986 -21.210 1.00 63.03 251 ALA A N 1
ATOM 1936 C CA . ALA A 1 251 ? 23.835 -8.187 -20.850 1.00 63.03 251 ALA A CA 1
ATOM 1937 C C . ALA A 1 251 ? 22.925 -9.339 -20.377 1.00 63.03 251 ALA A C 1
ATOM 1939 O O . ALA A 1 251 ? 23.163 -10.486 -20.748 1.00 63.03 251 ALA A O 1
ATOM 1940 N N . LEU A 1 252 ? 21.874 -9.042 -19.602 1.00 64.19 252 LEU A N 1
ATOM 1941 C CA . LEU A 1 252 ? 20.883 -10.034 -19.162 1.00 64.19 252 LEU A CA 1
ATOM 1942 C C . LEU A 1 252 ? 20.044 -10.570 -20.332 1.00 64.19 252 LEU A C 1
ATOM 1944 O O . LEU A 1 252 ? 19.881 -11.782 -20.458 1.00 64.19 252 LEU A O 1
ATOM 1948 N N . ASP A 1 253 ? 19.563 -9.689 -21.211 1.00 65.75 253 ASP A N 1
ATOM 1949 C CA . ASP A 1 253 ? 18.784 -10.080 -22.392 1.00 65.75 253 ASP A CA 1
ATOM 1950 C C . ASP A 1 253 ? 19.638 -10.903 -23.372 1.00 65.75 253 ASP A C 1
ATOM 1952 O O . ASP A 1 253 ? 19.179 -11.912 -23.906 1.00 65.75 253 ASP A O 1
ATOM 1956 N N . TYR A 1 254 ? 20.912 -10.534 -23.549 1.00 60.66 254 TYR A N 1
ATOM 1957 C CA . TYR A 1 254 ? 21.872 -11.303 -24.343 1.00 60.66 254 TYR A CA 1
ATOM 1958 C C . TYR A 1 254 ? 22.149 -12.690 -23.744 1.00 60.66 254 TYR A C 1
ATOM 1960 O O . TYR A 1 254 ? 22.164 -13.682 -24.472 1.00 60.66 254 TYR A O 1
ATOM 1968 N N . ALA A 1 255 ? 22.323 -12.788 -22.422 1.00 61.91 255 ALA A N 1
ATOM 1969 C CA . ALA A 1 255 ? 22.515 -14.067 -21.741 1.00 61.91 255 ALA A CA 1
ATOM 1970 C C . ALA A 1 255 ? 21.295 -14.989 -21.893 1.00 61.91 255 ALA A C 1
ATOM 1972 O O . ALA A 1 255 ? 21.460 -16.175 -22.170 1.00 61.91 255 ALA A O 1
ATOM 1973 N N . LYS A 1 256 ? 20.076 -14.442 -21.792 1.00 63.34 256 LYS A N 1
ATOM 1974 C CA . LYS A 1 256 ? 18.840 -15.198 -22.024 1.00 63.34 256 LYS A CA 1
ATOM 1975 C C . LYS A 1 256 ? 18.724 -15.668 -23.477 1.00 63.34 256 LYS A C 1
ATOM 1977 O O . LYS A 1 256 ? 18.471 -16.840 -23.723 1.00 63.34 256 LYS A O 1
ATOM 1982 N N . HIS A 1 257 ? 19.020 -14.793 -24.439 1.00 62.78 257 HIS A N 1
ATOM 1983 C CA . HIS A 1 257 ? 19.046 -15.150 -25.860 1.00 62.78 257 HIS A CA 1
ATOM 1984 C C . HIS A 1 257 ? 20.070 -16.258 -26.178 1.00 62.78 257 HIS A C 1
ATOM 1986 O O . HIS A 1 257 ? 19.869 -17.038 -27.104 1.00 62.78 257 HIS A O 1
ATOM 1992 N N . LEU A 1 258 ? 21.183 -16.351 -25.442 1.00 63.12 258 LEU A N 1
ATOM 1993 C CA . LEU A 1 258 ? 22.136 -17.458 -25.585 1.00 63.12 258 LEU A CA 1
ATOM 1994 C C . LEU A 1 258 ? 21.625 -18.780 -24.992 1.00 63.12 258 LEU A C 1
ATOM 1996 O O . LEU A 1 258 ? 21.996 -19.829 -25.507 1.00 63.12 258 LEU A O 1
ATOM 2000 N N . GLN A 1 259 ? 20.795 -18.738 -23.948 1.00 64.44 259 GLN A N 1
ATOM 2001 C CA . GLN A 1 259 ? 20.177 -19.923 -23.335 1.00 64.44 259 GLN A CA 1
ATOM 2002 C C . GLN A 1 259 ? 19.004 -20.467 -24.157 1.00 64.44 259 GLN A C 1
ATOM 2004 O O . GLN A 1 259 ? 18.818 -21.678 -24.215 1.00 64.44 259 GLN A O 1
ATOM 2009 N N . ASP A 1 260 ? 18.258 -19.587 -24.829 1.00 62.16 260 ASP A N 1
ATOM 2010 C CA . ASP A 1 260 ? 17.125 -19.955 -25.688 1.00 62.16 260 ASP A CA 1
ATOM 2011 C C . ASP A 1 260 ? 17.563 -20.428 -27.093 1.00 62.16 260 ASP A C 1
ATOM 2013 O O . ASP A 1 260 ? 16.725 -20.804 -27.917 1.00 62.16 260 ASP A O 1
ATOM 2017 N N . LYS A 1 261 ? 18.872 -20.434 -27.400 1.00 49.44 261 LYS A N 1
ATOM 2018 C CA . LYS A 1 261 ? 19.374 -21.030 -28.645 1.00 49.44 261 LYS A CA 1
ATOM 2019 C C . LYS A 1 261 ? 19.196 -22.551 -28.589 1.00 49.44 261 LYS A C 1
ATOM 2021 O O . LYS A 1 261 ? 19.702 -23.172 -27.653 1.00 49.44 261 LYS A O 1
ATOM 2026 N N . PRO A 1 262 ? 18.554 -23.174 -29.594 1.00 49.16 262 PRO A N 1
ATOM 2027 C CA . PRO A 1 262 ? 18.522 -24.623 -29.676 1.00 49.16 262 PRO A CA 1
ATOM 2028 C C . PRO A 1 262 ? 19.961 -25.133 -29.781 1.00 49.16 262 PRO A C 1
ATOM 2030 O O . PRO A 1 262 ? 20.740 -24.652 -30.608 1.00 49.16 262 PRO A O 1
ATOM 2033 N N . VAL A 1 263 ? 20.315 -26.075 -28.907 1.00 54.41 263 VAL A N 1
ATOM 2034 C CA . VAL A 1 263 ? 21.553 -26.845 -29.035 1.00 54.41 263 VAL A CA 1
ATOM 2035 C C . VAL A 1 263 ? 21.444 -27.601 -30.359 1.00 54.41 263 VAL A C 1
ATOM 2037 O O . VAL A 1 263 ? 20.551 -28.435 -30.508 1.00 54.41 263 VAL A O 1
ATOM 2040 N N . LEU A 1 264 ? 22.272 -27.209 -31.331 1.00 42.41 264 LEU A N 1
ATOM 2041 C CA . LEU A 1 264 ? 22.418 -27.892 -32.618 1.00 42.41 264 LEU A CA 1
ATOM 2042 C C . LEU A 1 264 ? 23.042 -29.275 -32.425 1.00 42.41 264 LEU A C 1
ATOM 2044 O O . LEU A 1 264 ? 23.983 -29.374 -31.603 1.00 42.41 264 LEU A O 1
#

Solvent-accessible surface area (backbone atoms only — not comparable to full-atom values): 15323 Å² total; per-residue (Å²): 137,86,84,89,82,89,82,90,83,90,79,79,88,72,82,76,81,73,76,79,77,76,77,77,73,78,78,71,85,71,53,66,65,49,71,42,20,66,60,50,24,57,37,34,64,32,86,92,38,24,41,65,43,28,39,53,55,20,47,38,47,70,73,57,73,57,41,57,91,46,30,65,37,51,48,51,28,55,55,41,50,65,75,46,69,72,54,44,69,36,76,86,22,28,64,25,44,37,47,25,42,50,40,55,58,75,45,46,88,37,45,56,73,71,53,40,54,50,43,52,42,47,28,48,47,48,41,36,38,40,31,52,69,45,96,76,25,62,68,23,52,53,51,54,47,54,55,48,51,22,47,72,43,88,48,77,88,71,40,67,81,72,86,63,62,96,89,65,65,68,87,82,46,86,63,69,83,76,41,60,58,76,94,52,34,62,61,45,42,52,30,49,50,58,38,46,54,58,44,51,64,38,52,83,42,93,50,68,81,45,37,66,57,39,50,50,45,44,50,53,46,54,63,27,33,86,69,43,56,73,76,53,35,54,54,43,51,53,52,43,51,51,47,70,69,34,69,71,44,52,53,52,54,51,52,50,56,62,66,70,49,78,86,127

Organism: Emiliania huxleyi (NCBI:txid2903)

pLDDT: mean 81.66, std 19.15, range [34.72, 98.06]